Protein AF-A0A0D6LKH8-F1 (afdb_monomer_lite)

Foldseek 3Di:
DLVVVCVVVVHRPLVLFQAEEEFALQLLLRLLVLVVHDVVLSVVLVVVVCCQQPVDPDPQHDLVSLLVSLCVSRNFAFLLVRPDRKYWYWKWWDPDPPIDIAIQINDFAPDDPVVRVVVRNDDSRVHTSSLSNSLQNQAPRHHQHRVNTIHHRCVPPLDCPVVRVVVVVVRVVSVVCVCVPPDDDNLVVVCVVCVVVVHDDDDDDDPPDPPDDDDDDDDDPGHYDYRHDD

Organism: NCBI:txid53326

Sequence (230 aa):
MLMAIEEELNEPIYPYFDWVAGTSTGALIATALAQGKTLRECQHIYLRFKDLIFDGWTRPYNASVLEMFMKEAIGEKSLDDIKYPRLMISTVKADYFPVKLEFMRNYRLPLSDEENAELGFTDPAEVPTWKALRRTSAAPMFFSPVDDKYIDGGIIANNPTLDLLAEVQLYNGINTYLVTATEGAPVDRSRSWCNTIGVPFFRLSAPLHKVRLLLIEKHFSSCVLLIRWH

Structure (mmCIF, N/CA/C/O backbone):
data_AF-A0A0D6LKH8-F1
#
_entry.id   AF-A0A0D6LKH8-F1
#
loop_
_atom_site.group_PDB
_atom_site.id
_atom_site.type_symbol
_atom_site.label_atom_id
_atom_site.label_alt_id
_atom_site.label_comp_id
_atom_site.label_asym_id
_atom_site.label_entity_id
_atom_site.label_seq_id
_atom_site.pdbx_PDB_ins_code
_atom_site.Cartn_x
_atom_site.Cartn_y
_atom_site.Cartn_z
_atom_site.occupancy
_atom_site.B_iso_or_equiv
_atom_site.auth_seq_id
_atom_site.auth_comp_id
_atom_site.auth_asym_id
_atom_site.auth_atom_id
_atom_site.pdbx_PDB_model_num
ATOM 1 N N . MET A 1 1 ? 4.638 -20.435 -3.572 1.00 75.06 1 MET A N 1
ATOM 2 C CA . MET A 1 1 ? 4.469 -20.439 -2.103 1.00 75.06 1 MET A CA 1
ATOM 3 C C . MET A 1 1 ? 3.017 -20.199 -1.719 1.00 75.06 1 MET A C 1
ATOM 5 O O . MET A 1 1 ? 2.406 -21.159 -1.297 1.00 75.06 1 MET A O 1
ATOM 9 N N . LEU A 1 2 ? 2.439 -19.005 -1.934 1.00 77.06 2 LEU A N 1
ATOM 10 C CA . LEU A 1 2 ? 1.032 -18.728 -1.577 1.00 77.06 2 LEU A CA 1
ATOM 11 C C . LEU A 1 2 ? 0.042 -19.753 -2.158 1.00 77.06 2 LEU A C 1
ATOM 13 O O . LEU A 1 2 ? -0.792 -20.260 -1.427 1.00 77.06 2 LEU A O 1
ATOM 17 N N . MET A 1 3 ? 0.215 -20.141 -3.427 1.00 81.50 3 MET A N 1
ATOM 18 C CA . MET A 1 3 ? -0.626 -21.173 -4.058 1.00 81.50 3 MET A CA 1
ATOM 19 C C . MET A 1 3 ? -0.518 -22.539 -3.374 1.00 81.50 3 MET A C 1
ATOM 21 O O . MET A 1 3 ? -1.526 -23.196 -3.196 1.00 81.50 3 MET A O 1
ATOM 25 N N . ALA A 1 4 ? 0.677 -22.935 -2.930 1.00 82.44 4 ALA A N 1
ATOM 26 C CA . ALA A 1 4 ? 0.868 -24.214 -2.245 1.00 82.44 4 ALA A CA 1
ATOM 27 C C . ALA A 1 4 ? 0.215 -24.221 -0.851 1.00 82.44 4 ALA A C 1
ATOM 29 O O . ALA A 1 4 ? -0.253 -25.252 -0.394 1.00 82.44 4 ALA A O 1
ATOM 30 N N . ILE A 1 5 ? 0.169 -23.064 -0.179 1.00 81.56 5 ILE A N 1
ATOM 31 C CA . ILE A 1 5 ? -0.521 -22.919 1.109 1.00 81.56 5 ILE A CA 1
ATOM 32 C C . ILE A 1 5 ? -2.041 -22.966 0.900 1.00 81.56 5 ILE A C 1
ATOM 34 O O . ILE A 1 5 ? -2.736 -23.616 1.669 1.00 81.56 5 ILE A O 1
ATOM 38 N N . GLU A 1 6 ? -2.553 -22.313 -0.147 1.00 85.38 6 GLU A N 1
ATOM 39 C CA . GLU A 1 6 ? -3.976 -22.364 -0.516 1.00 85.38 6 GLU A CA 1
ATOM 40 C C . GLU A 1 6 ? -4.420 -23.778 -0.921 1.00 85.38 6 GLU A C 1
ATOM 42 O O . GLU A 1 6 ? -5.503 -24.210 -0.540 1.00 85.38 6 GLU A O 1
ATOM 47 N N . GLU A 1 7 ? -3.565 -24.522 -1.629 1.00 86.06 7 GLU A N 1
ATOM 48 C CA . GLU A 1 7 ? -3.793 -25.933 -1.970 1.00 86.06 7 GLU A CA 1
ATOM 49 C C . GLU A 1 7 ? -3.865 -26.827 -0.724 1.00 86.06 7 GLU A C 1
ATOM 51 O O . GLU A 1 7 ? -4.739 -27.685 -0.649 1.00 86.06 7 GLU A O 1
ATOM 56 N N . GLU A 1 8 ? -2.997 -26.605 0.267 1.00 87.38 8 GLU A N 1
ATOM 57 C CA . GLU A 1 8 ? -2.996 -27.384 1.514 1.00 87.38 8 GLU A CA 1
ATOM 58 C C . GLU A 1 8 ? -4.182 -27.031 2.429 1.00 87.38 8 GLU A C 1
ATOM 60 O O . GLU A 1 8 ? -4.759 -27.904 3.074 1.00 87.38 8 GLU A O 1
ATOM 65 N N . LEU A 1 9 ? -4.565 -25.751 2.488 1.00 82.88 9 LEU A N 1
ATOM 66 C CA . LEU A 1 9 ? -5.695 -25.282 3.299 1.00 82.88 9 LEU A CA 1
ATOM 67 C C . LEU A 1 9 ? -7.053 -25.525 2.630 1.00 82.88 9 LEU A C 1
ATOM 69 O O . LEU A 1 9 ? -8.078 -25.489 3.306 1.00 82.88 9 LEU A O 1
ATOM 73 N N . ASN A 1 10 ? -7.063 -25.765 1.315 1.00 83.06 10 ASN A N 1
ATOM 74 C CA . ASN A 1 10 ? -8.254 -25.943 0.485 1.00 83.06 10 ASN A CA 1
ATOM 75 C C . ASN A 1 10 ? -9.280 -24.790 0.623 1.00 83.06 10 ASN A C 1
ATOM 77 O O . ASN A 1 10 ? -10.477 -24.969 0.393 1.00 83.06 10 ASN A O 1
ATOM 81 N N . GLU A 1 11 ? -8.791 -23.603 0.989 1.00 83.62 11 GLU A N 1
ATOM 82 C CA . GLU A 1 11 ? -9.539 -22.366 1.210 1.00 83.62 11 GLU A CA 1
ATOM 83 C C . GLU A 1 11 ? -8.671 -21.154 0.848 1.00 83.62 11 GLU A C 1
ATOM 85 O O . GLU A 1 11 ? -7.453 -21.199 1.049 1.00 83.62 11 GLU A O 1
ATOM 90 N N . PRO A 1 12 ? -9.269 -20.048 0.361 1.00 79.25 12 PRO A N 1
ATOM 91 C CA . PRO A 1 12 ? -8.514 -18.859 -0.006 1.00 79.25 12 PRO A CA 1
ATOM 92 C C . PRO A 1 12 ? -7.777 -18.302 1.210 1.00 79.25 12 PRO A C 1
ATOM 94 O O . PRO A 1 12 ? -8.377 -18.027 2.247 1.00 79.25 12 PRO A O 1
ATOM 97 N N . ILE A 1 13 ? -6.470 -18.087 1.066 1.00 81.25 13 ILE A N 1
ATOM 98 C CA . ILE A 1 13 ? -5.633 -17.639 2.189 1.00 81.25 13 ILE A CA 1
ATOM 99 C C . ILE A 1 13 ? -5.778 -16.140 2.451 1.00 81.25 13 ILE A C 1
ATOM 101 O O . ILE A 1 13 ? -5.507 -15.657 3.542 1.00 81.25 13 ILE A O 1
ATOM 105 N N . TYR A 1 14 ? -6.171 -15.383 1.429 1.00 81.69 14 TYR A N 1
ATOM 106 C CA . TYR A 1 14 ? -6.145 -13.928 1.473 1.00 81.69 14 TYR A CA 1
ATOM 107 C C . TYR A 1 14 ? -7.115 -13.302 2.498 1.00 81.69 14 TYR A C 1
ATOM 109 O O . TYR A 1 14 ? -6.691 -12.392 3.208 1.00 81.69 14 TYR A O 1
ATOM 117 N N . PRO A 1 15 ? -8.361 -13.798 2.664 1.00 81.94 15 PRO A N 1
ATOM 118 C CA . PRO A 1 15 ? -9.287 -13.317 3.693 1.00 81.94 15 PRO A CA 1
ATOM 119 C C . PRO A 1 15 ? -8.765 -13.407 5.132 1.00 81.94 15 PRO A C 1
ATOM 121 O O . PRO A 1 15 ? -9.251 -12.677 5.992 1.00 81.94 15 PRO A O 1
ATOM 124 N N . TYR A 1 16 ? -7.776 -14.266 5.397 1.00 82.62 16 TYR A N 1
ATOM 125 C CA . TYR A 1 16 ? -7.184 -14.420 6.725 1.00 82.62 16 TYR A CA 1
ATOM 126 C C . TYR A 1 16 ? -6.277 -13.257 7.126 1.00 82.62 16 TYR A C 1
ATOM 128 O O . TYR A 1 16 ? -5.866 -13.202 8.278 1.00 82.62 16 TYR A O 1
ATOM 136 N N . PHE A 1 17 ? -5.931 -12.347 6.214 1.00 85.06 17 PHE A N 1
ATOM 137 C CA . PHE A 1 17 ? -4.982 -11.273 6.486 1.00 85.06 17 PHE A CA 1
ATOM 138 C C . PHE A 1 17 ? -5.671 -9.915 6.567 1.00 85.06 17 PHE A C 1
ATOM 140 O O . PHE A 1 17 ? -6.238 -9.444 5.587 1.00 85.06 17 PHE A O 1
ATOM 147 N N . ASP A 1 18 ? -5.558 -9.256 7.720 1.00 86.75 18 ASP A N 1
ATOM 148 C CA . ASP A 1 18 ? -6.098 -7.909 7.943 1.00 86.75 18 ASP A CA 1
ATOM 149 C C . ASP A 1 18 ? -5.183 -6.814 7.381 1.00 86.75 18 ASP A C 1
ATOM 151 O O . ASP A 1 18 ? -5.638 -5.719 7.036 1.00 86.75 18 ASP A O 1
ATOM 155 N N . TRP A 1 19 ? -3.880 -7.106 7.323 1.00 89.44 19 TRP A N 1
ATOM 156 C CA . TRP A 1 19 ? -2.828 -6.181 6.916 1.00 89.44 19 TRP A CA 1
ATOM 157 C C . TRP A 1 19 ? -1.937 -6.820 5.864 1.00 89.44 19 TRP A C 1
ATOM 159 O O . TRP A 1 19 ? -1.425 -7.928 6.042 1.00 89.44 19 TRP A O 1
ATOM 169 N N . VAL A 1 20 ? -1.710 -6.092 4.779 1.00 90.25 20 VAL A N 1
ATOM 170 C CA . VAL A 1 20 ? -0.909 -6.545 3.650 1.00 90.25 20 VAL A CA 1
ATOM 171 C C . VAL A 1 20 ? 0.073 -5.451 3.272 1.00 90.25 20 VAL A C 1
ATOM 173 O O . VAL A 1 20 ? -0.314 -4.302 3.066 1.00 90.25 20 VAL A O 1
ATOM 176 N N . ALA A 1 21 ? 1.347 -5.813 3.142 1.00 90.00 21 ALA A N 1
ATOM 177 C CA . ALA A 1 21 ? 2.356 -4.917 2.594 1.00 90.00 21 ALA A CA 1
ATOM 178 C C . ALA A 1 21 ? 3.059 -5.526 1.391 1.00 90.00 21 ALA A C 1
ATOM 180 O O . ALA A 1 21 ? 3.328 -6.732 1.332 1.00 90.00 21 ALA A O 1
ATOM 181 N N . GLY A 1 22 ? 3.403 -4.655 0.449 1.00 88.25 22 GLY A N 1
ATOM 182 C CA . GLY A 1 22 ? 4.171 -5.024 -0.723 1.00 88.25 22 GLY A CA 1
ATOM 183 C C . GLY A 1 22 ? 5.154 -3.936 -1.132 1.00 88.25 22 GLY A C 1
ATOM 184 O O . GLY A 1 22 ? 4.896 -2.741 -0.985 1.00 88.25 22 GLY A O 1
ATOM 185 N N . THR A 1 23 ? 6.278 -4.382 -1.684 1.00 87.25 23 THR A N 1
ATOM 186 C CA . THR A 1 23 ? 7.282 -3.533 -2.331 1.00 87.25 23 THR A CA 1
ATOM 187 C C . THR A 1 23 ? 7.376 -3.934 -3.797 1.00 87.25 23 THR A C 1
ATOM 189 O O . THR A 1 23 ? 7.449 -5.129 -4.100 1.00 87.25 23 THR A O 1
ATOM 192 N N . SER A 1 24 ? 7.393 -2.957 -4.706 1.00 84.94 24 SER A N 1
ATOM 193 C CA . SER A 1 24 ? 7.557 -3.164 -6.147 1.00 84.94 24 SER A CA 1
ATOM 194 C C . SER A 1 24 ? 6.539 -4.189 -6.681 1.00 84.94 24 SER A C 1
ATOM 196 O O . SER A 1 24 ? 5.334 -4.048 -6.456 1.00 84.94 24 SER A O 1
ATOM 198 N N . THR A 1 25 ? 6.978 -5.277 -7.316 1.00 86.31 25 THR A N 1
ATOM 199 C CA . THR A 1 25 ? 6.082 -6.343 -7.799 1.00 86.31 25 THR A CA 1
ATOM 200 C C . THR A 1 25 ? 5.242 -6.998 -6.693 1.00 86.31 25 THR A C 1
ATOM 202 O O . THR A 1 25 ? 4.114 -7.423 -6.943 1.00 86.31 25 THR A O 1
ATOM 205 N N . GLY A 1 26 ? 5.741 -7.036 -5.453 1.00 87.00 26 GLY A N 1
ATOM 206 C CA . GLY A 1 26 ? 4.969 -7.515 -4.306 1.00 87.00 26 GLY A CA 1
ATOM 207 C C . GLY A 1 26 ? 3.746 -6.645 -4.018 1.00 87.00 26 GLY A C 1
ATOM 208 O O . GLY A 1 26 ? 2.691 -7.173 -3.680 1.00 87.00 26 GLY A O 1
ATOM 209 N N . ALA A 1 27 ? 3.851 -5.329 -4.236 1.00 90.31 27 ALA A N 1
ATOM 210 C CA . ALA A 1 27 ? 2.721 -4.410 -4.122 1.00 90.31 27 ALA A CA 1
ATOM 211 C C . ALA A 1 27 ? 1.678 -4.660 -5.214 1.00 90.31 27 ALA A C 1
ATOM 213 O O . ALA A 1 27 ? 0.488 -4.649 -4.929 1.00 90.31 27 ALA A O 1
ATOM 214 N N . LEU A 1 28 ? 2.106 -4.946 -6.449 1.00 90.62 28 LEU A N 1
ATOM 215 C CA . LEU A 1 28 ? 1.191 -5.272 -7.549 1.00 90.62 28 LEU A CA 1
ATOM 216 C C . LEU A 1 28 ? 0.326 -6.494 -7.215 1.00 90.62 28 LEU A C 1
ATOM 218 O O . LEU A 1 28 ? -0.893 -6.453 -7.374 1.00 90.62 28 LEU A O 1
ATOM 222 N N . ILE A 1 29 ? 0.952 -7.560 -6.712 1.00 90.50 29 ILE A N 1
ATOM 223 C CA . ILE A 1 29 ? 0.249 -8.782 -6.308 1.00 90.50 29 ILE A CA 1
ATOM 224 C C . ILE A 1 29 ? -0.625 -8.518 -5.073 1.00 90.50 29 ILE A C 1
ATOM 226 O O . ILE A 1 29 ? -1.775 -8.947 -5.043 1.00 90.50 29 ILE A O 1
ATOM 230 N N . ALA A 1 30 ? -0.117 -7.785 -4.078 1.00 90.50 30 ALA A N 1
ATOM 231 C CA . ALA A 1 30 ? -0.865 -7.451 -2.866 1.00 90.50 30 ALA A CA 1
ATOM 232 C C . ALA A 1 30 ? -2.147 -6.673 -3.184 1.00 90.50 30 ALA A C 1
ATOM 234 O O . ALA A 1 30 ? -3.210 -7.008 -2.667 1.00 90.50 30 ALA A O 1
ATOM 235 N N . THR A 1 31 ? -2.057 -5.687 -4.078 1.00 92.06 31 THR A N 1
ATOM 236 C CA . THR A 1 31 ? -3.198 -4.905 -4.560 1.00 92.06 31 THR A CA 1
ATOM 237 C C . THR A 1 31 ? -4.168 -5.750 -5.381 1.00 92.06 31 THR A C 1
ATOM 239 O O . THR A 1 31 ? -5.377 -5.624 -5.214 1.00 92.06 31 THR A O 1
ATOM 242 N N . ALA A 1 32 ? -3.665 -6.619 -6.264 1.00 91.88 32 ALA A N 1
ATOM 243 C CA . ALA A 1 32 ? -4.507 -7.519 -7.050 1.00 91.88 32 ALA A CA 1
ATOM 244 C C . ALA A 1 32 ? -5.356 -8.422 -6.143 1.00 91.88 32 ALA A C 1
ATOM 246 O O . ALA A 1 32 ? -6.567 -8.525 -6.341 1.00 91.88 32 ALA A O 1
ATOM 247 N N . LEU A 1 33 ? -4.737 -9.005 -5.116 1.00 90.06 33 LEU A N 1
ATOM 248 C CA . LEU A 1 33 ? -5.438 -9.804 -4.117 1.00 90.06 33 LEU A CA 1
ATOM 249 C C . LEU A 1 33 ? -6.417 -8.956 -3.291 1.00 90.06 33 LEU A C 1
ATOM 251 O O . LEU A 1 33 ? -7.532 -9.402 -3.038 1.00 90.06 33 LEU A O 1
ATOM 255 N N . ALA A 1 34 ? -6.054 -7.712 -2.952 1.00 89.88 34 ALA A N 1
ATOM 256 C CA . ALA A 1 34 ? -6.920 -6.784 -2.211 1.00 89.88 34 ALA A CA 1
ATOM 257 C C . ALA A 1 34 ? -8.213 -6.446 -2.957 1.00 89.88 34 ALA A C 1
ATOM 259 O O . ALA A 1 34 ? -9.247 -6.197 -2.347 1.00 89.88 34 ALA A O 1
ATOM 260 N N . GLN A 1 35 ? -8.168 -6.480 -4.288 1.00 90.12 35 GLN A N 1
ATOM 261 C CA . GLN A 1 35 ? -9.333 -6.311 -5.155 1.00 90.12 35 GLN A CA 1
ATOM 262 C C . GLN A 1 35 ? -10.148 -7.602 -5.351 1.00 90.12 35 GLN A C 1
ATOM 264 O O . GLN A 1 35 ? -11.099 -7.605 -6.130 1.00 90.12 35 GLN A O 1
ATOM 269 N N . GLY A 1 36 ? -9.778 -8.701 -4.686 1.00 88.00 36 GLY A N 1
ATOM 270 C CA . GLY A 1 36 ? -10.467 -9.988 -4.777 1.00 88.00 36 GLY A CA 1
ATOM 271 C C . GLY A 1 36 ? -10.048 -10.860 -5.962 1.00 88.00 36 GLY A C 1
ATOM 272 O O . GLY A 1 36 ? -10.752 -11.821 -6.269 1.00 88.00 36 GLY A O 1
ATOM 273 N N . LYS A 1 37 ? -8.927 -10.561 -6.638 1.00 90.00 37 LYS A N 1
ATOM 274 C CA . LYS A 1 37 ? -8.392 -11.460 -7.674 1.00 90.00 37 LYS A CA 1
ATOM 275 C C . LYS A 1 37 ? -7.869 -12.750 -7.043 1.00 90.00 37 LYS A C 1
ATOM 277 O O . LYS A 1 37 ? -7.319 -12.745 -5.945 1.00 90.00 37 LYS A O 1
ATOM 282 N N . THR A 1 38 ? -7.986 -13.854 -7.764 1.00 90.12 38 THR A N 1
ATOM 283 C CA . THR A 1 38 ? -7.456 -15.161 -7.357 1.00 90.12 38 THR A CA 1
ATOM 284 C C . THR A 1 38 ? -5.928 -15.205 -7.453 1.00 90.12 38 THR A C 1
ATOM 286 O O . THR A 1 38 ? -5.308 -14.457 -8.219 1.00 90.12 38 THR A O 1
ATOM 289 N N . LEU A 1 39 ? -5.286 -16.138 -6.740 1.00 89.06 39 LEU A N 1
ATOM 290 C CA . LEU A 1 39 ? -3.836 -16.341 -6.859 1.00 89.06 39 LEU A CA 1
ATOM 291 C C . LEU A 1 39 ? -3.402 -16.703 -8.287 1.00 89.06 39 LEU A C 1
ATOM 293 O O . LEU A 1 39 ? -2.320 -16.299 -8.715 1.00 89.06 39 LEU A O 1
ATOM 297 N N . ARG A 1 40 ? -4.245 -17.415 -9.046 1.00 88.44 40 ARG A N 1
ATOM 298 C CA . ARG A 1 40 ? -3.969 -17.762 -10.448 1.00 88.44 40 ARG A CA 1
ATOM 299 C C . ARG A 1 40 ? -3.994 -16.529 -11.353 1.00 88.44 40 ARG A C 1
ATOM 301 O O . ARG A 1 40 ? -3.110 -16.366 -12.189 1.00 88.44 40 ARG A O 1
ATOM 308 N N . GLU A 1 41 ? -4.950 -15.625 -11.157 1.00 90.62 41 GLU A N 1
ATOM 309 C CA . GLU A 1 41 ? -4.963 -14.339 -11.865 1.00 90.62 41 GLU A CA 1
ATOM 310 C C . GLU A 1 41 ? -3.751 -13.486 -11.493 1.00 90.62 41 GLU A C 1
ATOM 312 O O . GLU A 1 41 ? -3.112 -12.904 -12.369 1.00 90.62 41 GLU A O 1
ATOM 317 N N . CYS A 1 42 ? -3.370 -13.468 -10.215 1.00 90.62 42 CYS A N 1
ATOM 318 C CA . CYS A 1 42 ? -2.162 -12.783 -9.764 1.00 90.62 42 CYS A CA 1
ATOM 319 C C . CYS A 1 42 ? -0.894 -13.364 -10.407 1.00 90.62 42 CYS A C 1
ATOM 321 O O . CYS A 1 42 ? 0.002 -12.612 -10.794 1.00 90.62 42 CYS A O 1
ATOM 323 N N . GLN A 1 43 ? -0.826 -14.688 -10.576 1.00 89.69 43 GLN A N 1
ATOM 324 C CA . GLN A 1 43 ? 0.259 -15.347 -11.301 1.00 89.69 43 GLN A CA 1
ATOM 325 C C . GLN A 1 43 ? 0.293 -14.912 -12.772 1.00 89.69 43 GLN A C 1
ATOM 327 O O . GLN A 1 43 ? 1.364 -14.589 -13.280 1.00 89.69 43 GLN A O 1
ATOM 332 N N . HIS A 1 44 ? -0.855 -14.855 -13.452 1.00 90.75 44 HIS A N 1
ATOM 333 C CA . HIS A 1 44 ? -0.924 -14.372 -14.834 1.00 90.75 44 HIS A CA 1
ATOM 334 C C . HIS A 1 44 ? -0.485 -12.908 -14.958 1.00 90.75 44 HIS A C 1
ATOM 336 O O . HIS A 1 44 ? 0.276 -12.577 -15.867 1.00 90.75 44 HIS A O 1
ATOM 342 N N . ILE A 1 45 ? -0.911 -12.043 -14.033 1.00 90.00 45 ILE A N 1
ATOM 343 C CA . ILE A 1 45 ? -0.466 -10.643 -13.968 1.00 90.00 45 ILE A CA 1
ATOM 344 C C . ILE A 1 45 ? 1.057 -10.588 -13.817 1.00 90.00 45 ILE A C 1
ATOM 346 O O . ILE A 1 45 ? 1.717 -9.860 -14.554 1.00 90.00 45 ILE A O 1
ATOM 350 N N . TYR A 1 46 ? 1.630 -11.389 -12.918 1.00 87.62 46 TYR A N 1
ATOM 351 C CA . TYR A 1 46 ? 3.076 -11.440 -12.714 1.00 87.62 46 TYR A CA 1
ATOM 352 C C . TYR A 1 46 ? 3.840 -11.906 -13.960 1.00 87.62 46 TYR A C 1
ATOM 354 O O . TYR A 1 46 ? 4.846 -11.298 -14.317 1.00 87.62 46 TYR A O 1
ATOM 362 N N . LEU A 1 47 ? 3.376 -12.963 -14.632 1.00 88.38 47 LEU A N 1
ATOM 363 C CA . LEU A 1 47 ? 4.029 -13.478 -15.839 1.00 88.38 47 LEU A CA 1
ATOM 364 C C . LEU A 1 47 ? 4.002 -12.440 -16.967 1.00 88.38 47 LEU A C 1
ATOM 366 O O . LEU A 1 47 ? 5.051 -12.119 -17.514 1.00 88.38 47 LEU A O 1
ATOM 370 N N . ARG A 1 48 ? 2.844 -11.815 -17.219 1.00 87.69 48 ARG A N 1
ATOM 371 C CA . ARG A 1 48 ? 2.731 -10.724 -18.203 1.00 87.69 48 ARG A CA 1
ATOM 372 C C . ARG A 1 48 ? 3.621 -9.532 -17.850 1.00 87.69 48 ARG A C 1
ATOM 374 O O . ARG A 1 48 ? 4.233 -8.944 -18.735 1.00 87.69 48 ARG A O 1
ATOM 381 N N . PHE A 1 49 ? 3.692 -9.174 -16.566 1.00 84.69 49 PHE A N 1
ATOM 382 C CA . PHE A 1 49 ? 4.584 -8.122 -16.084 1.00 84.69 49 PHE A CA 1
ATOM 383 C C . PHE A 1 49 ? 6.046 -8.484 -16.349 1.00 84.69 49 PHE A C 1
ATOM 385 O O . PHE A 1 49 ? 6.796 -7.662 -16.858 1.00 84.69 49 PHE A O 1
ATOM 392 N N . LYS A 1 50 ? 6.456 -9.717 -16.042 1.00 82.50 50 LYS A N 1
ATOM 393 C CA . LYS A 1 50 ? 7.818 -10.193 -16.286 1.00 82.50 50 LYS A CA 1
ATOM 394 C C . LYS A 1 50 ? 8.181 -10.080 -17.767 1.00 82.50 50 LYS A C 1
ATOM 396 O O . LYS A 1 50 ? 9.216 -9.496 -18.067 1.00 82.50 50 LYS A O 1
ATOM 401 N N . ASP A 1 51 ? 7.344 -10.579 -18.667 1.00 82.50 51 ASP A N 1
ATOM 402 C CA . ASP A 1 51 ? 7.626 -10.545 -20.108 1.00 82.50 51 ASP A CA 1
ATOM 403 C C . ASP A 1 51 ? 7.777 -9.091 -20.595 1.00 82.50 51 ASP A C 1
ATOM 405 O O . ASP A 1 51 ? 8.758 -8.730 -21.242 1.00 82.50 51 ASP A O 1
ATOM 409 N N . LEU A 1 52 ? 6.890 -8.200 -20.141 1.00 78.12 52 LEU A N 1
ATOM 410 C CA . LEU A 1 52 ? 6.924 -6.768 -20.453 1.00 78.12 52 LEU A CA 1
ATOM 411 C C . LEU A 1 52 ? 8.209 -6.061 -19.981 1.00 78.12 52 LEU A C 1
ATOM 413 O O . LEU A 1 52 ? 8.696 -5.148 -20.648 1.00 78.12 52 LEU A O 1
ATOM 417 N N . ILE A 1 53 ? 8.745 -6.459 -18.826 1.00 72.19 53 ILE A N 1
ATOM 418 C CA . ILE A 1 53 ? 9.946 -5.858 -18.232 1.00 72.19 53 ILE A CA 1
ATOM 419 C C . ILE A 1 53 ? 11.219 -6.486 -18.811 1.00 72.19 53 ILE A C 1
ATOM 421 O O . ILE A 1 53 ? 12.188 -5.777 -19.051 1.00 72.19 53 ILE A O 1
ATOM 425 N N . PHE A 1 54 ? 11.258 -7.800 -19.033 1.00 69.62 54 PHE A N 1
ATOM 426 C CA . PHE A 1 54 ? 12.497 -8.512 -19.363 1.00 69.62 54 PHE A CA 1
ATOM 427 C C . PHE A 1 54 ? 12.716 -8.757 -20.864 1.00 69.62 54 PHE A C 1
ATOM 429 O O . PHE A 1 54 ? 13.860 -9.007 -21.243 1.00 69.62 54 PHE A O 1
ATOM 436 N N . ASP A 1 55 ? 11.703 -8.584 -21.721 1.00 64.44 55 ASP A N 1
ATOM 437 C CA . ASP A 1 55 ? 11.872 -8.696 -23.181 1.00 64.44 55 ASP A CA 1
ATOM 438 C C . ASP A 1 55 ? 12.398 -7.402 -23.839 1.00 64.44 55 ASP A C 1
ATOM 440 O O . ASP A 1 55 ? 12.809 -7.397 -25.002 1.00 64.44 55 ASP A O 1
ATOM 444 N N . GLY A 1 56 ? 12.446 -6.284 -23.104 1.00 57.94 56 GLY A N 1
ATOM 445 C CA . GLY A 1 56 ? 13.010 -5.023 -23.588 1.00 57.94 56 GLY A CA 1
ATOM 446 C C . GLY A 1 56 ? 14.544 -5.018 -23.563 1.00 57.94 56 GLY A C 1
ATOM 447 O O . GLY A 1 56 ? 15.165 -4.835 -22.519 1.00 57.94 56 GLY A O 1
ATOM 448 N N . TRP A 1 57 ? 15.189 -5.147 -24.723 1.00 53.03 57 TRP A N 1
ATOM 449 C CA . TRP A 1 57 ? 16.657 -5.087 -24.843 1.00 53.03 57 TRP A CA 1
ATOM 450 C C . TRP A 1 57 ? 17.255 -3.685 -24.601 1.00 53.03 57 TRP A C 1
ATOM 452 O O . TRP A 1 57 ? 18.472 -3.539 -24.504 1.00 53.03 57 TRP A O 1
ATOM 462 N N . THR A 1 58 ? 16.425 -2.643 -24.489 1.00 54.91 58 THR A N 1
ATOM 463 C CA . THR A 1 58 ? 16.856 -1.249 -24.307 1.00 54.91 58 THR A CA 1
ATOM 464 C C . THR A 1 58 ? 16.371 -0.687 -22.974 1.00 54.91 58 THR A C 1
ATOM 466 O O . THR A 1 58 ? 15.176 -0.551 -22.725 1.00 54.91 58 THR A O 1
ATOM 469 N N . ARG A 1 59 ? 17.332 -0.351 -22.108 1.00 60.78 59 ARG A N 1
ATOM 470 C CA . ARG A 1 59 ? 17.111 0.418 -20.879 1.00 60.78 59 ARG A CA 1
ATOM 471 C C . ARG A 1 59 ? 17.404 1.897 -21.160 1.00 60.78 59 ARG A C 1
ATOM 473 O O . ARG A 1 59 ? 18.365 2.168 -21.882 1.00 60.78 59 ARG A O 1
ATOM 480 N N . PRO A 1 60 ? 16.661 2.847 -20.571 1.00 60.91 60 PRO A N 1
ATOM 481 C CA . PRO A 1 60 ? 15.538 2.657 -19.649 1.00 60.91 60 PRO A CA 1
ATOM 482 C C . PRO A 1 60 ? 14.266 2.160 -20.356 1.00 60.91 60 PRO A C 1
ATOM 484 O O . PRO A 1 60 ? 14.009 2.492 -21.511 1.00 60.91 60 PRO A O 1
ATOM 487 N N . TYR A 1 61 ? 13.470 1.364 -19.645 1.00 68.62 61 TYR A N 1
ATOM 488 C CA . TYR A 1 61 ? 12.213 0.818 -20.149 1.00 68.62 61 TYR A CA 1
ATOM 489 C C . TYR A 1 61 ? 11.151 1.910 -20.312 1.00 68.62 61 TYR A C 1
ATOM 491 O O . TYR A 1 61 ? 11.124 2.904 -19.579 1.00 68.62 61 TYR A O 1
ATOM 499 N N . ASN A 1 62 ? 10.229 1.710 -21.256 1.00 72.81 62 ASN A N 1
ATOM 500 C CA . ASN A 1 62 ? 9.183 2.683 -21.551 1.00 72.81 62 ASN A CA 1
ATOM 501 C C . ASN A 1 62 ? 8.196 2.815 -20.373 1.00 72.81 62 ASN A C 1
ATOM 503 O O . ASN A 1 62 ? 7.400 1.918 -20.088 1.00 72.81 62 ASN A O 1
ATOM 507 N N . ALA A 1 63 ? 8.234 3.971 -19.706 1.00 76.44 63 ALA A N 1
ATOM 508 C CA . ALA A 1 63 ? 7.386 4.278 -18.559 1.00 76.44 63 ALA A CA 1
ATOM 509 C C . ALA A 1 63 ? 5.883 4.231 -18.878 1.00 76.44 63 ALA A C 1
ATOM 511 O O . ALA A 1 63 ? 5.105 3.835 -18.008 1.00 76.44 63 ALA A O 1
ATOM 512 N N . SER A 1 64 ? 5.492 4.604 -20.099 1.00 81.25 64 SER A N 1
ATOM 513 C CA . SER A 1 64 ? 4.101 4.615 -20.557 1.00 81.25 64 SER A CA 1
ATOM 514 C C . SER A 1 64 ? 3.553 3.203 -20.739 1.00 81.25 64 SER A C 1
ATOM 516 O O . SER A 1 64 ? 2.401 2.949 -20.406 1.00 81.25 64 SER A O 1
ATOM 518 N N . VAL A 1 65 ? 4.384 2.263 -21.199 1.00 84.12 65 VAL A N 1
ATOM 519 C CA . VAL A 1 65 ? 4.000 0.848 -21.341 1.00 84.12 65 VAL A CA 1
ATOM 520 C C . VAL A 1 65 ? 3.705 0.235 -19.971 1.00 84.12 65 VAL A C 1
ATOM 522 O O . VAL A 1 65 ? 2.693 -0.440 -19.795 1.00 84.12 65 VAL A O 1
ATOM 525 N N . LEU A 1 66 ? 4.541 0.541 -18.976 1.00 82.69 66 LEU A N 1
ATOM 526 C CA . LEU A 1 66 ? 4.316 0.100 -17.602 1.00 82.69 66 LEU A CA 1
ATOM 527 C C . LEU A 1 66 ? 3.059 0.734 -16.991 1.00 82.69 66 LEU A C 1
ATOM 529 O O . LEU A 1 66 ? 2.297 0.057 -16.309 1.00 82.69 66 LEU A O 1
ATOM 533 N N . GLU A 1 67 ? 2.819 2.020 -17.242 1.00 87.56 67 GLU A N 1
ATOM 534 C CA . GLU A 1 67 ? 1.597 2.698 -16.805 1.00 87.56 67 GLU A CA 1
ATOM 535 C C . GLU A 1 67 ? 0.338 2.061 -17.408 1.00 87.56 67 GLU A C 1
ATOM 537 O O . GLU A 1 67 ? -0.598 1.753 -16.669 1.00 87.56 67 GLU A O 1
ATOM 542 N N . MET A 1 68 ? 0.329 1.818 -18.722 1.00 88.56 68 MET A N 1
ATOM 543 C CA . MET A 1 68 ? -0.781 1.144 -19.401 1.00 88.56 68 MET A CA 1
ATOM 544 C C . MET A 1 68 ? -1.027 -0.247 -18.818 1.00 88.56 68 MET A C 1
ATOM 546 O O . MET A 1 68 ? -2.171 -0.588 -18.531 1.00 88.56 68 MET A O 1
ATOM 550 N N . PHE A 1 69 ? 0.038 -1.012 -18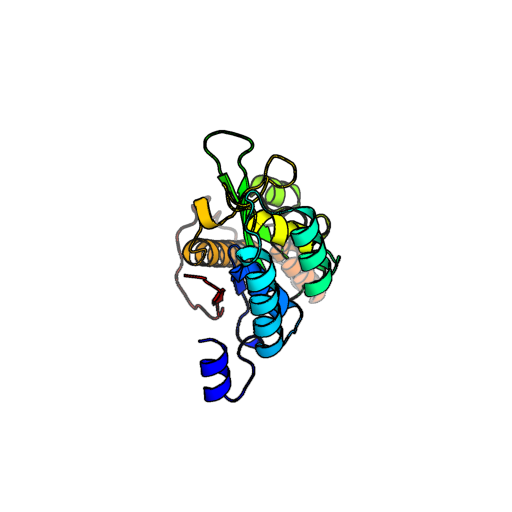.566 1.00 89.50 69 PHE A N 1
ATOM 551 C CA . PHE A 1 69 ? -0.065 -2.321 -17.930 1.00 89.50 69 PHE A CA 1
ATOM 552 C C . PHE A 1 69 ? -0.698 -2.238 -16.531 1.00 89.50 69 PHE A C 1
ATOM 554 O O . PHE A 1 69 ? -1.595 -3.017 -16.217 1.00 89.50 69 PHE A O 1
ATOM 561 N N . MET A 1 70 ? -0.275 -1.284 -15.693 1.00 90.25 70 MET A N 1
ATOM 562 C CA . MET A 1 70 ? -0.845 -1.115 -14.348 1.00 90.25 70 MET A CA 1
ATOM 563 C C . MET A 1 70 ? -2.330 -0.741 -14.406 1.00 90.25 70 MET A C 1
ATOM 565 O O . MET A 1 70 ? -3.130 -1.284 -13.641 1.00 90.25 70 MET A O 1
ATOM 569 N N . LYS A 1 71 ? -2.709 0.153 -15.327 1.00 91.06 71 LYS A N 1
ATOM 570 C CA . LYS A 1 71 ? -4.111 0.536 -15.548 1.00 91.06 71 LYS A CA 1
ATOM 571 C C . LYS A 1 71 ? -4.951 -0.641 -16.041 1.00 91.06 71 LYS A C 1
ATOM 573 O O . LYS A 1 71 ? -6.062 -0.816 -15.559 1.00 91.06 71 LYS A O 1
ATOM 578 N N . GLU A 1 72 ? -4.419 -1.477 -16.930 1.00 90.81 72 GLU A N 1
ATOM 579 C CA . GLU A 1 72 ? -5.109 -2.676 -17.420 1.00 90.81 72 GLU A CA 1
ATOM 580 C C . GLU A 1 72 ? -5.261 -3.742 -16.320 1.00 90.81 72 GLU A C 1
ATOM 582 O O . GLU A 1 72 ? -6.339 -4.301 -16.136 1.00 90.81 72 GLU A O 1
ATOM 587 N N . ALA A 1 73 ? -4.193 -4.021 -15.567 1.00 88.19 73 ALA A N 1
ATOM 588 C CA . ALA A 1 73 ? -4.177 -5.100 -14.582 1.00 88.19 73 ALA A CA 1
ATOM 589 C C . ALA A 1 73 ? -4.997 -4.783 -13.319 1.00 88.19 73 ALA A C 1
ATOM 591 O O . ALA A 1 73 ? -5.588 -5.684 -12.716 1.00 88.19 73 ALA A O 1
ATOM 592 N N . ILE A 1 74 ? -5.006 -3.521 -12.883 1.00 88.69 74 ILE A N 1
ATOM 593 C CA . ILE A 1 74 ? -5.546 -3.105 -11.577 1.00 88.69 74 ILE A CA 1
ATOM 594 C C . ILE A 1 74 ? -6.699 -2.105 -11.706 1.00 88.69 74 ILE A C 1
ATOM 596 O O . ILE A 1 74 ? -7.586 -2.086 -10.852 1.00 88.69 74 ILE A O 1
ATOM 600 N N . GLY A 1 75 ? -6.724 -1.307 -12.770 1.00 89.62 75 GLY A N 1
ATOM 601 C CA . GLY A 1 75 ? -7.717 -0.259 -12.984 1.00 89.62 75 GLY A CA 1
ATOM 602 C C . GLY A 1 75 ? -7.259 1.129 -12.534 1.00 89.62 75 GLY A C 1
ATOM 603 O O . GLY A 1 75 ? -6.175 1.329 -11.982 1.00 89.62 75 GLY A O 1
ATOM 604 N N . GLU A 1 76 ? -8.122 2.114 -12.780 1.00 90.31 76 GLU A N 1
ATOM 605 C CA . GLU A 1 76 ? -7.823 3.537 -12.560 1.00 90.31 76 GLU A CA 1
ATOM 606 C C . GLU A 1 76 ? -8.334 4.098 -11.229 1.00 90.31 76 GLU A C 1
ATOM 608 O O . GLU A 1 76 ? -8.146 5.275 -10.930 1.00 90.31 76 GLU A O 1
ATOM 613 N N . LYS A 1 77 ? -8.964 3.255 -10.412 1.00 91.50 77 LYS A N 1
ATOM 614 C CA . LYS A 1 77 ? -9.549 3.666 -9.139 1.00 91.50 77 LYS A CA 1
ATOM 615 C C . LYS A 1 77 ? -8.491 4.095 -8.114 1.00 91.50 77 LYS A C 1
ATOM 617 O O . LYS A 1 77 ? -7.332 3.666 -8.168 1.00 91.50 77 LYS A O 1
ATOM 622 N N . SER A 1 78 ? -8.900 4.931 -7.165 1.00 92.00 78 SER A N 1
ATOM 623 C CA . SER A 1 78 ? -8.074 5.369 -6.036 1.00 92.00 78 SER A CA 1
ATOM 624 C C . SER A 1 78 ? -7.815 4.241 -5.038 1.00 92.00 78 SER A C 1
ATOM 626 O O . SER A 1 78 ? -8.525 3.233 -5.029 1.00 92.00 78 SER A O 1
ATOM 628 N N . LEU A 1 79 ? -6.792 4.414 -4.196 1.00 89.06 79 LEU A N 1
ATOM 629 C CA . LEU A 1 79 ? -6.495 3.470 -3.115 1.00 89.06 79 LEU A CA 1
ATOM 630 C C . LEU A 1 79 ? -7.661 3.354 -2.126 1.00 89.06 79 LEU A C 1
ATOM 632 O O . LEU A 1 79 ? -7.865 2.282 -1.564 1.00 89.06 79 LEU A O 1
ATOM 636 N N . ASP A 1 80 ? -8.453 4.418 -1.964 1.00 91.12 80 ASP A N 1
ATOM 637 C CA . ASP A 1 80 ? -9.639 4.425 -1.099 1.00 91.12 80 ASP A CA 1
ATOM 638 C C . ASP A 1 80 ? -10.738 3.427 -1.523 1.00 91.12 80 ASP A C 1
ATOM 640 O O . ASP A 1 80 ? -11.543 3.014 -0.689 1.00 91.12 80 ASP A O 1
ATOM 644 N N . ASP A 1 81 ? -10.785 2.999 -2.792 1.00 91.00 81 ASP A N 1
ATOM 645 C CA . ASP A 1 81 ? -11.763 1.992 -3.248 1.00 91.00 81 ASP A CA 1
ATOM 646 C C . ASP A 1 81 ? -11.517 0.621 -2.592 1.00 91.00 81 ASP A C 1
ATOM 648 O O . ASP A 1 81 ? -12.446 -0.164 -2.400 1.00 91.00 81 ASP A O 1
ATOM 652 N N . ILE A 1 82 ? -10.275 0.346 -2.183 1.00 88.69 82 ILE A N 1
ATOM 653 C CA . ILE A 1 82 ? -9.904 -0.876 -1.473 1.00 88.69 82 ILE A CA 1
ATOM 654 C C . ILE A 1 82 ? -10.172 -0.650 0.016 1.00 88.69 82 ILE A C 1
ATOM 656 O O . ILE A 1 82 ? -9.351 -0.066 0.716 1.00 88.69 82 ILE A O 1
ATOM 660 N N . LYS A 1 83 ? -11.316 -1.119 0.525 1.00 85.81 83 LYS A N 1
ATOM 661 C CA . LYS A 1 83 ? -11.685 -0.940 1.945 1.00 85.81 83 LYS A CA 1
ATOM 662 C C . LYS A 1 83 ? -11.069 -1.978 2.884 1.00 85.81 83 LYS A C 1
ATOM 664 O O . LYS A 1 83 ? -10.836 -1.683 4.053 1.00 85.81 83 LYS A O 1
ATOM 669 N N . TYR A 1 84 ? -10.818 -3.183 2.385 1.00 85.31 84 TYR A N 1
ATOM 670 C CA . TYR A 1 84 ? -10.221 -4.274 3.147 1.00 85.31 84 TYR A CA 1
ATOM 671 C C . TYR A 1 84 ? -9.490 -5.232 2.194 1.00 85.31 84 TYR A C 1
ATOM 673 O O . TYR A 1 84 ? -10.018 -5.488 1.110 1.00 85.31 84 TYR A O 1
ATOM 681 N N . PRO A 1 85 ? -8.326 -5.785 2.578 1.00 88.88 85 PRO A N 1
ATOM 682 C CA . PRO A 1 85 ? -7.578 -5.530 3.812 1.00 88.88 85 PRO A CA 1
ATOM 683 C C . PRO A 1 85 ? -6.805 -4.206 3.774 1.00 88.88 85 PRO A C 1
ATOM 685 O O . PRO A 1 85 ? -6.808 -3.481 2.776 1.00 88.88 85 PRO A O 1
ATOM 688 N N . ARG A 1 86 ? -6.155 -3.857 4.886 1.00 91.56 86 ARG A N 1
ATOM 689 C CA . ARG A 1 86 ? -5.310 -2.660 4.975 1.00 91.56 86 ARG A CA 1
ATOM 690 C C . ARG A 1 86 ? -4.034 -2.887 4.188 1.00 91.56 86 ARG A C 1
ATOM 692 O O . ARG A 1 86 ? -3.232 -3.752 4.527 1.00 91.56 86 ARG A O 1
ATOM 699 N N . LEU A 1 87 ? -3.861 -2.104 3.139 1.00 92.00 87 LEU A N 1
ATOM 700 C CA . LEU A 1 87 ? -2.780 -2.203 2.183 1.00 92.00 87 LEU A CA 1
ATOM 701 C C . LEU A 1 87 ? -1.753 -1.097 2.433 1.00 92.00 87 LEU A C 1
ATOM 703 O O . LEU A 1 87 ? -2.101 0.083 2.499 1.00 92.00 87 LEU A O 1
ATOM 707 N N . MET A 1 88 ? -0.484 -1.490 2.508 1.00 92.25 88 MET A N 1
ATOM 708 C CA . MET A 1 88 ? 0.661 -0.592 2.605 1.00 92.25 88 MET A CA 1
ATOM 709 C C . MET A 1 88 ? 1.644 -0.854 1.457 1.00 92.25 88 MET A C 1
ATOM 711 O O . MET A 1 88 ? 2.138 -1.968 1.274 1.00 92.25 88 MET A O 1
ATOM 715 N N . ILE A 1 89 ? 1.953 0.184 0.686 1.00 91.94 89 ILE A N 1
ATOM 716 C CA . ILE A 1 89 ? 2.865 0.131 -0.460 1.00 91.94 89 ILE A CA 1
ATOM 717 C C . ILE A 1 89 ? 4.072 1.019 -0.166 1.00 91.94 89 ILE A C 1
ATOM 719 O O . ILE A 1 89 ? 3.917 2.214 0.077 1.00 91.94 89 ILE A O 1
ATOM 723 N N . SER A 1 90 ? 5.279 0.460 -0.215 1.00 90.19 90 SER A N 1
ATOM 724 C CA . SER A 1 90 ? 6.517 1.210 0.032 1.00 90.19 90 SER A CA 1
ATOM 725 C C . SER A 1 90 ? 6.987 1.971 -1.216 1.00 90.19 90 SER A C 1
ATOM 727 O O . SER A 1 90 ? 6.960 1.453 -2.331 1.00 90.19 90 SER A O 1
ATOM 729 N N . THR A 1 91 ? 7.453 3.206 -1.059 1.00 89.06 91 THR A N 1
ATOM 730 C CA . THR A 1 91 ? 8.078 3.997 -2.131 1.00 89.06 91 THR A CA 1
ATOM 731 C C . THR A 1 91 ? 9.155 4.896 -1.539 1.00 89.06 91 THR A C 1
ATOM 733 O O . THR A 1 91 ? 9.088 5.259 -0.371 1.00 89.06 91 THR A O 1
ATOM 736 N N . VAL A 1 92 ? 10.162 5.279 -2.317 1.00 86.94 92 VAL A N 1
ATOM 737 C CA . VAL A 1 92 ? 11.178 6.228 -1.847 1.00 86.94 92 VAL A CA 1
ATOM 738 C C . VAL A 1 92 ? 10.959 7.579 -2.508 1.00 86.94 92 VAL A C 1
ATOM 740 O O . VAL A 1 92 ? 10.838 7.668 -3.731 1.00 86.94 92 VAL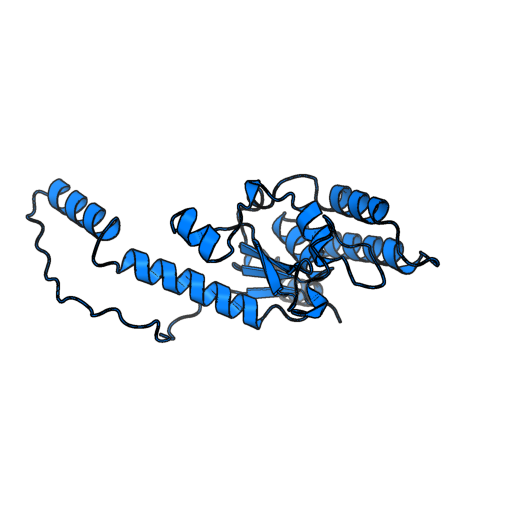 A O 1
ATOM 743 N N . LYS A 1 93 ? 10.933 8.633 -1.696 1.00 86.06 93 LYS A N 1
ATOM 744 C CA . LYS A 1 93 ? 10.943 10.018 -2.147 1.00 86.06 93 LYS A CA 1
ATOM 745 C C . LYS A 1 93 ? 12.391 10.498 -2.244 1.00 86.06 93 LYS A C 1
ATOM 747 O O . LYS A 1 93 ? 13.130 10.500 -1.257 1.00 86.06 93 LYS A O 1
ATOM 752 N N . ALA A 1 94 ? 12.798 10.857 -3.454 1.00 82.00 94 ALA A N 1
ATOM 753 C CA . ALA A 1 94 ? 14.163 11.205 -3.828 1.00 82.00 94 ALA A CA 1
ATOM 754 C C . ALA A 1 94 ? 14.324 12.674 -4.256 1.00 82.00 94 ALA A C 1
ATOM 756 O O . ALA A 1 94 ? 15.293 13.024 -4.924 1.00 82.00 94 ALA A O 1
ATOM 757 N N . ASP A 1 95 ? 13.387 13.537 -3.860 1.00 82.00 95 ASP A N 1
ATOM 758 C CA . ASP A 1 95 ? 13.403 14.978 -4.141 1.00 82.00 95 ASP A CA 1
ATOM 759 C C . ASP A 1 95 ? 14.352 15.779 -3.234 1.00 82.00 95 ASP A C 1
ATOM 761 O O . ASP A 1 95 ? 14.600 16.956 -3.485 1.00 82.00 95 ASP A O 1
ATOM 765 N N . TYR A 1 96 ? 14.911 15.154 -2.196 1.00 78.69 96 TYR A N 1
ATOM 766 C CA . TYR A 1 96 ? 15.913 15.743 -1.308 1.00 78.69 96 TYR A CA 1
ATOM 767 C C . TYR A 1 96 ? 16.880 14.682 -0.769 1.00 78.69 96 TYR A C 1
ATOM 769 O O . TYR A 1 96 ? 16.629 13.478 -0.841 1.00 78.69 96 TYR A O 1
ATOM 777 N N . PHE A 1 97 ? 18.000 15.144 -0.205 1.00 73.00 97 PHE A N 1
ATOM 778 C CA . PHE A 1 97 ? 18.994 14.299 0.452 1.00 73.00 97 PHE A CA 1
ATOM 779 C C . PHE A 1 97 ? 18.992 14.539 1.976 1.00 73.00 97 PHE A C 1
ATOM 781 O O . PHE A 1 97 ? 19.030 15.699 2.392 1.00 73.00 97 PHE A O 1
ATOM 788 N N . PRO A 1 98 ? 18.990 13.488 2.818 1.00 80.19 98 PRO A N 1
ATOM 789 C CA . PRO A 1 98 ? 18.896 12.073 2.457 1.00 80.19 98 PRO A CA 1
ATOM 790 C C . PRO A 1 98 ? 17.497 11.708 1.939 1.00 80.19 98 PRO A C 1
ATOM 792 O O . PRO A 1 98 ? 16.499 12.259 2.403 1.00 80.19 98 PRO A O 1
ATOM 795 N N . VAL A 1 99 ? 17.442 10.765 0.994 1.00 83.38 99 VAL A N 1
ATOM 796 C CA . VAL A 1 99 ? 16.181 10.207 0.484 1.00 83.38 99 VAL A CA 1
ATOM 797 C C . VAL A 1 99 ? 15.363 9.605 1.631 1.00 83.38 99 VAL A C 1
ATOM 799 O O . VAL A 1 99 ? 15.937 9.053 2.575 1.00 83.38 99 VAL A O 1
ATOM 802 N N . LYS A 1 100 ? 14.031 9.700 1.574 1.00 84.94 100 LYS A N 1
ATOM 803 C CA . LYS A 1 100 ? 13.152 9.155 2.624 1.00 84.94 100 LYS A CA 1
ATOM 804 C C . LYS A 1 100 ? 12.208 8.101 2.079 1.00 84.94 100 LYS A C 1
ATOM 806 O O . LYS A 1 100 ? 11.681 8.220 0.977 1.00 84.94 100 LYS A O 1
ATOM 811 N N . LEU A 1 101 ? 11.989 7.078 2.895 1.00 85.50 101 LEU A N 1
ATOM 812 C CA . LEU A 1 101 ? 10.954 6.083 2.676 1.00 85.50 101 LEU A CA 1
ATOM 813 C C . LEU A 1 101 ? 9.586 6.701 2.986 1.00 85.50 101 LEU A C 1
ATOM 815 O O . LEU A 1 101 ? 9.411 7.355 4.013 1.00 85.50 101 LEU A O 1
ATOM 819 N N . GLU A 1 102 ? 8.635 6.487 2.092 1.00 88.31 102 GLU A N 1
ATOM 820 C CA . GLU A 1 102 ? 7.248 6.920 2.200 1.00 88.31 102 GLU A CA 1
ATOM 821 C C . GLU A 1 102 ? 6.342 5.711 1.941 1.00 88.31 102 GLU A C 1
ATOM 823 O O . GLU A 1 102 ? 6.671 4.821 1.151 1.00 88.31 102 GLU A O 1
ATOM 828 N N . PHE A 1 103 ? 5.195 5.660 2.613 1.00 90.25 103 PHE A N 1
ATOM 829 C CA . PHE A 1 103 ? 4.241 4.567 2.457 1.00 90.25 103 PHE A CA 1
ATOM 830 C C . PHE A 1 103 ? 2.914 5.095 1.937 1.00 90.25 103 PHE A C 1
ATOM 832 O O . PHE A 1 103 ? 2.306 5.996 2.517 1.00 90.25 103 PHE A O 1
ATOM 839 N N . MET A 1 104 ? 2.445 4.490 0.855 1.00 91.25 104 MET A N 1
ATOM 840 C CA . MET A 1 104 ? 1.146 4.777 0.263 1.00 91.25 104 MET A CA 1
ATOM 841 C C . MET A 1 104 ? 0.154 3.747 0.790 1.00 91.25 104 MET A C 1
ATOM 843 O O . MET A 1 104 ? 0.417 2.545 0.741 1.00 91.25 104 MET A O 1
ATOM 847 N N . ARG A 1 105 ? -0.953 4.224 1.355 1.00 91.81 105 ARG A N 1
ATOM 848 C CA . ARG A 1 105 ? -1.868 3.422 2.173 1.00 91.81 105 ARG A CA 1
ATOM 849 C C . ARG A 1 105 ? -3.297 3.584 1.675 1.00 91.81 105 ARG A C 1
ATOM 851 O O . ARG A 1 105 ? -3.643 4.636 1.146 1.00 91.81 105 ARG A O 1
ATOM 858 N N . ASN A 1 106 ? -4.130 2.567 1.880 1.00 92.88 106 ASN A N 1
ATOM 859 C CA . ASN A 1 106 ? -5.581 2.674 1.674 1.00 92.88 106 ASN A CA 1
ATOM 860 C C . ASN A 1 106 ? -6.350 3.111 2.936 1.00 92.88 106 ASN A C 1
ATOM 862 O O . ASN A 1 106 ? -7.576 3.139 2.931 1.00 92.88 106 ASN A O 1
ATOM 866 N N . TYR A 1 107 ? -5.652 3.432 4.026 1.00 90.50 107 TYR A N 1
ATOM 867 C CA . TYR A 1 107 ? -6.247 3.861 5.290 1.00 90.50 107 TYR A CA 1
ATOM 868 C C . TYR A 1 107 ? -5.512 5.078 5.855 1.00 90.50 107 TYR A C 1
ATOM 870 O O . TYR A 1 107 ? -4.339 5.317 5.565 1.00 90.50 107 TYR A O 1
ATOM 878 N N . ARG A 1 108 ? -6.212 5.805 6.727 1.00 89.56 108 ARG A N 1
ATOM 879 C CA . ARG A 1 108 ? -5.657 6.848 7.593 1.00 89.56 108 ARG A CA 1
ATOM 880 C C . ARG A 1 108 ? -5.726 6.430 9.055 1.00 89.56 108 ARG A C 1
ATOM 882 O O . ARG A 1 108 ? -6.449 5.496 9.423 1.00 89.56 108 ARG A O 1
ATOM 889 N N . LEU A 1 109 ? -4.975 7.130 9.894 1.00 86.94 109 LEU A N 1
ATOM 890 C CA . LEU A 1 109 ? -5.142 7.035 11.336 1.00 86.94 109 LEU A CA 1
ATOM 891 C C . LEU A 1 109 ? -6.458 7.727 11.728 1.00 86.94 109 LEU A C 1
ATOM 893 O O . LEU A 1 109 ? -6.832 8.712 11.088 1.00 86.94 109 LEU A O 1
ATOM 897 N N . PRO A 1 110 ? -7.159 7.255 12.773 1.00 85.31 110 PRO A N 1
ATOM 898 C CA . PRO A 1 110 ? -8.373 7.887 13.300 1.00 85.31 110 PRO A CA 1
ATOM 899 C C . PRO A 1 110 ? -8.050 9.174 14.089 1.00 85.31 110 PRO A C 1
ATOM 901 O O . PRO A 1 110 ? -8.494 9.360 15.218 1.00 85.31 110 PRO A O 1
ATOM 904 N N . LEU A 1 111 ? -7.230 10.032 13.493 1.00 85.69 111 LEU A N 1
ATOM 905 C CA . LEU A 1 111 ? -6.764 11.325 13.982 1.00 85.69 111 LEU A CA 1
ATOM 906 C C . LEU A 1 111 ? -7.281 12.431 13.052 1.00 85.69 111 LEU A C 1
ATOM 908 O O . LEU A 1 111 ? -7.886 12.140 12.017 1.00 85.69 111 LEU A O 1
ATOM 912 N N . SER A 1 112 ? -7.039 13.692 13.405 1.00 86.75 112 SER A N 1
ATOM 913 C CA . SER A 1 112 ? -7.344 14.816 12.512 1.00 86.75 112 SER A CA 1
ATOM 914 C C . SER A 1 112 ? -6.511 14.765 11.221 1.00 86.75 112 SER A C 1
ATOM 916 O O . SER A 1 112 ? -5.484 14.083 11.147 1.00 86.75 112 SER A O 1
ATOM 918 N N . ASP A 1 113 ? -6.947 15.480 10.181 1.00 85.44 113 ASP A N 1
ATOM 919 C CA . ASP A 1 113 ? -6.201 15.555 8.917 1.00 85.44 113 ASP A CA 1
ATOM 920 C C . ASP A 1 113 ? -4.835 16.240 9.095 1.00 85.44 113 ASP A C 1
ATOM 922 O O . ASP A 1 113 ? -3.862 15.846 8.457 1.00 85.44 113 ASP A O 1
ATOM 926 N N . GLU A 1 114 ? -4.742 17.209 10.010 1.00 87.00 114 GLU A N 1
ATOM 927 C CA . GLU A 1 114 ? -3.494 17.897 10.368 1.00 87.00 114 GLU A CA 1
ATOM 928 C C . GLU A 1 114 ? -2.485 16.921 10.993 1.00 87.00 114 GLU A C 1
ATOM 930 O O . GLU A 1 114 ? -1.354 16.813 10.522 1.00 87.00 114 GLU A O 1
ATOM 935 N N . GLU A 1 115 ? -2.912 16.129 11.982 1.00 86.12 115 GLU A N 1
ATOM 936 C CA . GLU A 1 115 ? -2.065 15.108 12.617 1.00 86.12 115 GLU A CA 1
ATOM 937 C C . GLU A 1 115 ? -1.664 13.999 11.634 1.00 86.12 115 GLU A C 1
ATOM 939 O O . GLU A 1 115 ? -0.522 13.537 11.642 1.00 86.12 115 GLU A O 1
ATOM 944 N N . ASN A 1 116 ? -2.580 13.571 10.758 1.00 87.94 116 ASN A N 1
ATOM 945 C CA . ASN A 1 116 ? -2.252 12.615 9.699 1.00 87.94 116 ASN A CA 1
ATOM 946 C C . ASN A 1 116 ? -1.184 13.190 8.752 1.00 87.94 116 ASN A C 1
ATOM 948 O O . ASN A 1 116 ? -0.220 12.490 8.440 1.00 87.94 116 ASN A O 1
ATOM 952 N N . ALA A 1 117 ? -1.304 14.457 8.344 1.00 85.06 117 ALA A N 1
ATOM 953 C CA . ALA A 1 117 ? -0.327 15.111 7.477 1.00 85.06 117 ALA A CA 1
ATOM 954 C C . ALA A 1 117 ? 1.056 15.231 8.142 1.00 85.06 117 ALA A C 1
ATOM 956 O O . ALA A 1 117 ? 2.069 14.945 7.498 1.00 85.06 117 ALA A O 1
ATOM 957 N N . GLU A 1 118 ? 1.114 15.578 9.433 1.00 86.12 118 GLU A N 1
ATOM 958 C CA . GLU A 1 118 ? 2.363 15.622 10.209 1.00 86.12 118 GLU A CA 1
ATOM 959 C C . GLU A 1 118 ? 3.038 14.246 10.318 1.00 86.12 118 GLU A C 1
ATOM 961 O O . GLU A 1 118 ? 4.266 14.141 10.252 1.00 86.12 118 GLU A O 1
ATOM 966 N N . LEU A 1 119 ? 2.241 13.181 10.435 1.00 83.81 119 LEU A N 1
ATOM 967 C CA . LEU A 1 119 ? 2.709 11.793 10.489 1.00 83.81 119 LEU A CA 1
ATOM 968 C C . LEU A 1 119 ? 2.988 11.185 9.100 1.00 83.81 119 LEU A C 1
ATOM 970 O O . LEU A 1 119 ? 3.419 10.033 9.012 1.00 83.81 119 LEU A O 1
ATOM 974 N N . GLY A 1 120 ? 2.768 11.935 8.014 1.00 84.19 120 GLY A N 1
ATOM 975 C CA . GLY A 1 120 ? 3.016 11.482 6.642 1.00 84.19 120 GLY A CA 1
ATOM 976 C C . GLY A 1 120 ? 1.954 10.524 6.086 1.00 84.19 120 GLY A C 1
ATOM 977 O O . GLY A 1 120 ? 2.261 9.701 5.220 1.00 84.19 120 GLY A O 1
ATOM 978 N N . PHE A 1 121 ? 0.719 10.599 6.583 1.00 86.62 121 PHE A N 1
ATOM 979 C CA . PHE A 1 121 ? -0.446 9.906 6.033 1.00 86.62 121 PHE A CA 1
ATOM 980 C C . PHE A 1 121 ? -1.147 10.814 5.020 1.00 86.62 121 PHE A C 1
ATOM 982 O O . PHE A 1 121 ? -1.731 11.836 5.371 1.00 86.62 121 PHE A O 1
ATOM 989 N N . THR A 1 122 ? -1.082 10.436 3.745 1.00 87.06 122 THR A N 1
ATOM 990 C CA . THR A 1 122 ? -1.757 11.130 2.641 1.00 87.06 122 THR A CA 1
ATOM 991 C C . THR A 1 122 ? -3.213 10.682 2.501 1.00 87.06 122 THR A C 1
ATOM 993 O O . THR A 1 122 ? -3.641 9.724 3.147 1.00 87.06 122 THR A O 1
ATOM 996 N N . ASP A 1 123 ? -4.017 11.389 1.697 1.00 87.75 123 ASP A N 1
ATOM 997 C CA . ASP A 1 123 ? -5.357 10.906 1.347 1.00 87.75 123 ASP A CA 1
ATOM 998 C C . ASP A 1 123 ? -5.297 9.694 0.419 1.00 87.75 123 ASP A C 1
ATOM 1000 O O . ASP A 1 123 ? -4.790 9.820 -0.701 1.00 87.75 123 ASP A O 1
ATOM 1004 N N . PRO A 1 124 ? -5.866 8.540 0.807 1.00 87.94 124 PRO A N 1
ATOM 1005 C CA . PRO A 1 124 ? -6.034 7.428 -0.116 1.00 87.94 124 PRO A CA 1
ATOM 1006 C C . PRO A 1 124 ? -6.898 7.781 -1.337 1.00 87.94 124 PRO A C 1
ATOM 1008 O O . PRO A 1 124 ? -6.742 7.162 -2.393 1.00 87.94 124 PRO A O 1
ATOM 1011 N N . ALA A 1 125 ? -7.800 8.764 -1.224 1.00 88.50 125 ALA A N 1
ATOM 1012 C CA . ALA A 1 125 ? -8.665 9.190 -2.321 1.00 88.50 125 ALA A CA 1
ATOM 1013 C C . ALA A 1 125 ? -7.915 10.003 -3.390 1.00 88.50 125 ALA A C 1
ATOM 1015 O O . ALA A 1 125 ? -8.268 9.939 -4.567 1.00 88.50 125 ALA A O 1
ATOM 1016 N N . GLU A 1 126 ? -6.853 10.719 -3.008 1.00 87.50 126 GLU A N 1
ATOM 1017 C CA . GLU A 1 126 ? -6.041 11.539 -3.921 1.00 87.50 126 GLU A CA 1
ATOM 1018 C C . GLU A 1 126 ? -5.051 10.716 -4.752 1.00 87.50 126 GLU A C 1
ATOM 1020 O O . GLU A 1 126 ? -4.500 11.203 -5.742 1.00 87.50 126 GLU A O 1
ATOM 1025 N N . VAL A 1 127 ? -4.803 9.465 -4.358 1.00 88.75 127 VAL A N 1
ATOM 1026 C CA . VAL A 1 127 ? -3.785 8.612 -4.968 1.00 88.75 127 VAL A CA 1
ATOM 1027 C C . VAL A 1 127 ? -4.445 7.506 -5.797 1.00 88.75 127 VAL A C 1
ATOM 1029 O O . VAL A 1 127 ? -4.974 6.541 -5.239 1.00 88.75 127 VAL A O 1
ATOM 1032 N N . PRO A 1 128 ? -4.368 7.575 -7.142 1.00 92.69 128 PRO A N 1
ATOM 1033 C CA . PRO A 1 128 ? -4.749 6.464 -8.003 1.00 92.69 128 PRO A CA 1
ATOM 1034 C C . PRO A 1 128 ? -3.893 5.228 -7.721 1.00 92.69 128 PRO A C 1
ATOM 1036 O O . PRO A 1 128 ? -2.664 5.312 -7.621 1.00 92.69 128 PRO A O 1
ATOM 1039 N N . THR A 1 129 ? -4.524 4.059 -7.673 1.00 91.75 129 THR A N 1
ATOM 1040 C CA . THR A 1 129 ? -3.851 2.797 -7.338 1.00 91.75 129 THR A CA 1
ATOM 1041 C C . THR A 1 129 ? -2.739 2.463 -8.334 1.00 91.75 129 THR A C 1
ATOM 1043 O O . THR A 1 129 ? -1.623 2.124 -7.938 1.00 91.75 129 THR A O 1
ATOM 1046 N N . TRP A 1 130 ? -2.990 2.636 -9.636 1.00 91.56 130 TRP A N 1
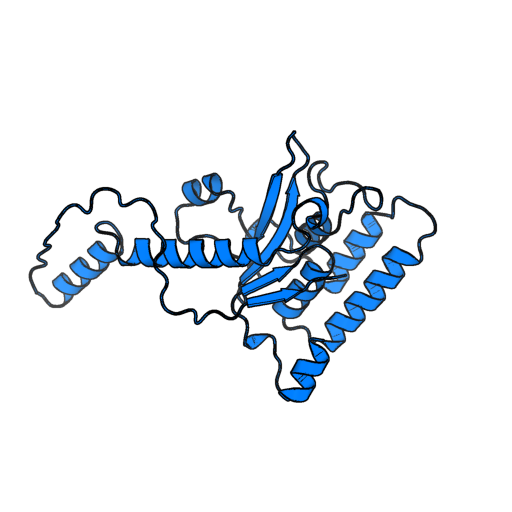ATOM 1047 C CA . TRP A 1 130 ? -1.972 2.430 -10.674 1.00 91.56 130 TRP A CA 1
ATOM 1048 C C . TRP A 1 130 ? -0.756 3.349 -10.485 1.00 91.56 130 TRP A C 1
ATOM 1050 O O . TRP A 1 130 ? 0.378 2.938 -10.730 1.00 91.56 130 TRP A O 1
ATOM 1060 N N . LYS A 1 131 ? -0.975 4.583 -10.006 1.00 91.19 131 LYS A N 1
ATOM 1061 C CA . LYS A 1 131 ? 0.089 5.560 -9.762 1.00 91.19 131 LYS A CA 1
ATOM 1062 C C . LYS A 1 131 ? 0.924 5.146 -8.555 1.00 91.19 131 LYS A C 1
ATOM 1064 O O . LYS A 1 131 ? 2.150 5.237 -8.604 1.00 91.19 131 LYS A O 1
ATOM 1069 N N . ALA A 1 132 ? 0.284 4.613 -7.514 1.00 91.19 132 ALA A N 1
ATOM 1070 C CA . ALA A 1 132 ? 0.975 4.020 -6.373 1.00 91.19 132 ALA A CA 1
ATOM 1071 C C . ALA A 1 132 ? 1.889 2.862 -6.774 1.00 91.19 132 ALA A C 1
ATOM 1073 O O . ALA A 1 132 ? 3.070 2.842 -6.422 1.00 91.19 132 ALA A O 1
ATOM 1074 N N . LEU A 1 133 ? 1.363 1.953 -7.592 1.00 90.88 133 LEU A N 1
ATOM 1075 C CA . LEU A 1 133 ? 2.108 0.812 -8.118 1.00 90.88 133 LEU A CA 1
ATOM 1076 C C . LEU A 1 133 ? 3.251 1.229 -9.050 1.00 90.88 133 LEU A C 1
ATOM 1078 O O . LEU A 1 133 ? 4.328 0.626 -9.043 1.00 90.88 133 LEU A O 1
ATOM 1082 N N . ARG A 1 134 ? 3.054 2.298 -9.826 1.00 89.38 134 ARG A N 1
ATOM 1083 C CA . ARG A 1 134 ? 4.095 2.839 -10.699 1.00 89.38 134 ARG A CA 1
ATOM 1084 C C . ARG A 1 134 ? 5.252 3.447 -9.905 1.00 89.38 134 ARG A C 1
ATOM 1086 O O . ARG A 1 134 ? 6.395 3.234 -10.306 1.00 89.38 134 ARG A O 1
ATOM 1093 N N . ARG A 1 135 ? 4.964 4.158 -8.804 1.00 89.31 135 ARG A N 1
ATOM 1094 C CA . ARG A 1 135 ? 5.963 4.757 -7.895 1.00 89.31 135 ARG A CA 1
ATOM 1095 C C . ARG A 1 135 ? 6.824 3.687 -7.217 1.00 89.31 135 ARG A C 1
ATOM 1097 O O . ARG A 1 135 ? 8.045 3.742 -7.314 1.00 89.31 135 ARG A O 1
ATOM 1104 N N . THR A 1 136 ? 6.196 2.663 -6.632 1.00 87.44 136 THR A N 1
ATOM 1105 C CA . THR A 1 136 ? 6.917 1.565 -5.955 1.00 87.44 136 THR A CA 1
ATOM 1106 C C . THR A 1 136 ? 7.735 0.691 -6.907 1.00 87.44 136 THR A C 1
ATOM 1108 O O . THR A 1 136 ? 8.705 0.099 -6.466 1.00 87.44 136 THR A O 1
ATOM 1111 N N . SER A 1 137 ? 7.398 0.640 -8.201 1.00 84.69 137 SER A N 1
ATOM 1112 C CA . SER A 1 137 ? 8.112 -0.173 -9.206 1.00 84.69 137 SER A CA 1
ATOM 1113 C C . SER A 1 137 ? 9.137 0.624 -10.033 1.00 84.69 137 SER A C 1
ATOM 1115 O O . SER A 1 137 ? 9.655 0.128 -11.035 1.00 84.69 137 SER A O 1
ATOM 1117 N N . ALA A 1 138 ? 9.395 1.893 -9.694 1.00 80.56 138 ALA A N 1
ATOM 1118 C CA . ALA A 1 138 ? 10.282 2.776 -10.454 1.00 80.56 138 ALA A CA 1
ATOM 1119 C C . ALA A 1 138 ? 11.763 2.554 -10.098 1.00 80.56 138 ALA A C 1
ATOM 1121 O O . ALA A 1 138 ? 12.411 3.419 -9.502 1.00 80.56 138 ALA A O 1
ATOM 1122 N N . ALA A 1 139 ? 12.284 1.360 -10.404 1.00 75.94 139 ALA A N 1
ATOM 1123 C CA . ALA A 1 139 ? 13.641 0.976 -10.021 1.00 75.94 139 ALA A CA 1
ATOM 1124 C C . ALA A 1 139 ? 14.680 1.870 -10.724 1.00 75.94 139 ALA A C 1
ATOM 1126 O O . ALA A 1 139 ? 14.633 1.994 -11.957 1.00 75.94 139 ALA A O 1
ATOM 1127 N N . PRO A 1 140 ? 15.633 2.476 -9.984 1.00 65.25 140 PRO A N 1
ATOM 1128 C CA . PRO A 1 140 ? 16.712 3.252 -10.584 1.00 65.25 140 PRO A CA 1
ATOM 1129 C C . PRO A 1 140 ? 17.459 2.402 -11.608 1.00 65.25 140 PRO A C 1
ATOM 1131 O O . PRO A 1 140 ? 17.624 1.202 -11.405 1.00 65.25 140 PRO A O 1
ATOM 1134 N N . MET A 1 141 ? 17.916 3.016 -12.701 1.00 65.81 141 MET A N 1
ATOM 1135 C CA . MET A 1 141 ? 18.524 2.361 -13.879 1.00 65.81 141 MET A CA 1
ATOM 1136 C C . MET A 1 141 ? 17.552 1.629 -14.816 1.00 65.81 141 MET A C 1
ATOM 1138 O O . MET A 1 141 ? 17.903 1.395 -15.973 1.00 65.81 141 MET A O 1
ATOM 1142 N N . PHE A 1 142 ? 16.346 1.286 -14.361 1.00 65.00 142 PHE A N 1
ATOM 1143 C CA . PHE A 1 142 ? 15.353 0.575 -15.170 1.00 65.00 142 PHE A CA 1
ATOM 1144 C C . PHE A 1 142 ? 14.211 1.483 -15.622 1.00 65.00 142 PHE A C 1
ATOM 1146 O O . PHE A 1 142 ? 13.785 1.395 -16.773 1.00 65.00 142 PHE A O 1
ATOM 1153 N N . PHE A 1 143 ? 13.758 2.384 -14.751 1.00 70.62 143 PHE A N 1
ATOM 1154 C CA . PHE A 1 143 ? 12.642 3.290 -15.008 1.00 70.62 143 PHE A CA 1
ATOM 1155 C C . PHE A 1 143 ? 12.985 4.725 -14.620 1.00 70.62 143 PHE A C 1
ATOM 1157 O O . PHE A 1 143 ? 13.691 4.963 -13.641 1.00 70.62 143 PHE A O 1
ATOM 1164 N N . SER A 1 144 ? 12.422 5.684 -15.356 1.00 74.56 144 SER A N 1
ATOM 1165 C CA . SER A 1 144 ? 12.413 7.084 -14.928 1.00 74.56 144 SER A CA 1
ATOM 1166 C C . SER A 1 144 ? 11.603 7.251 -13.631 1.00 74.56 144 SER A C 1
ATOM 1168 O O . SER A 1 144 ? 10.595 6.545 -13.467 1.00 74.56 144 SER A O 1
ATOM 1170 N N . PRO A 1 145 ? 12.004 8.177 -12.736 1.00 77.88 145 PRO A N 1
ATOM 1171 C CA . PRO A 1 145 ? 11.230 8.532 -11.550 1.00 77.88 145 PRO A CA 1
ATOM 1172 C C . PRO A 1 145 ? 9.807 8.974 -11.902 1.00 77.88 145 PRO A C 1
ATOM 1174 O O . PRO A 1 145 ? 9.561 9.552 -12.961 1.00 77.88 145 PRO A O 1
ATOM 1177 N N . VAL A 1 146 ? 8.863 8.719 -11.001 1.00 79.56 146 VAL A N 1
ATOM 1178 C CA . VAL A 1 146 ? 7.470 9.160 -11.151 1.00 79.56 146 VAL A CA 1
ATOM 1179 C C . VAL A 1 146 ? 7.300 10.525 -10.493 1.00 79.56 146 VAL A C 1
ATOM 1181 O O . VAL A 1 146 ? 7.763 10.735 -9.370 1.00 79.56 146 VAL A O 1
ATOM 1184 N N . ASP A 1 147 ? 6.617 11.444 -11.180 1.00 80.44 147 ASP A N 1
ATOM 1185 C CA . ASP A 1 147 ? 6.449 12.846 -10.764 1.00 80.44 147 ASP A CA 1
ATOM 1186 C C . ASP A 1 147 ? 7.786 13.566 -10.469 1.00 80.44 147 ASP A C 1
ATOM 1188 O O . ASP A 1 147 ? 7.806 14.480 -9.648 1.00 80.44 147 ASP A O 1
ATOM 1192 N N . ASP A 1 148 ? 8.900 13.109 -11.059 1.00 75.56 148 ASP A N 1
ATOM 1193 C CA . ASP A 1 148 ? 10.282 13.558 -10.790 1.00 75.56 148 ASP A CA 1
ATOM 1194 C C . ASP A 1 148 ? 10.729 13.459 -9.318 1.00 75.56 148 ASP A C 1
ATOM 1196 O O . ASP A 1 148 ? 11.733 14.047 -8.917 1.00 75.56 148 ASP A O 1
ATOM 1200 N N . LYS A 1 149 ? 9.991 12.707 -8.491 1.00 83.56 149 LYS A N 1
ATOM 1201 C CA . LYS A 1 149 ? 10.204 12.646 -7.035 1.00 83.56 149 LYS A CA 1
ATOM 1202 C C . LYS A 1 149 ? 10.258 11.230 -6.485 1.00 83.56 149 LYS A C 1
ATOM 1204 O O . LYS A 1 149 ? 10.932 11.010 -5.487 1.00 83.56 149 LYS A O 1
ATOM 1209 N N . TYR A 1 150 ? 9.546 10.282 -7.087 1.00 84.19 150 TYR A N 1
ATOM 1210 C CA . TYR A 1 150 ? 9.349 8.952 -6.514 1.00 84.19 150 TYR A CA 1
ATOM 1211 C C . TYR A 1 150 ? 10.118 7.877 -7.278 1.00 84.19 150 TYR A C 1
ATOM 1213 O O . TYR A 1 150 ? 10.036 7.794 -8.506 1.00 84.19 150 TYR A O 1
ATOM 1221 N N . ILE A 1 151 ? 10.819 7.031 -6.529 1.00 82.94 151 ILE A N 1
ATOM 1222 C CA . ILE A 1 151 ? 11.579 5.877 -7.015 1.00 82.94 151 ILE A CA 1
ATOM 1223 C C . ILE A 1 151 ? 11.214 4.616 -6.211 1.00 82.94 151 ILE A C 1
ATOM 1225 O O . ILE A 1 151 ? 10.522 4.693 -5.188 1.00 82.94 151 ILE A O 1
ATOM 1229 N N . ASP A 1 152 ? 11.666 3.455 -6.691 1.00 79.56 152 ASP A N 1
ATOM 1230 C CA . ASP A 1 152 ? 11.308 2.138 -6.144 1.00 79.56 152 ASP A CA 1
ATOM 1231 C C . ASP A 1 152 ? 11.559 2.026 -4.635 1.00 79.56 152 ASP A C 1
ATOM 1233 O O . ASP A 1 152 ? 12.622 2.390 -4.120 1.00 79.56 152 ASP A O 1
ATOM 1237 N N . GLY A 1 153 ? 10.555 1.491 -3.934 1.00 70.00 153 GLY A N 1
ATOM 1238 C CA . GLY A 1 153 ? 10.587 1.246 -2.493 1.00 70.00 153 GLY A CA 1
ATOM 1239 C C . GLY A 1 153 ? 11.718 0.308 -2.073 1.00 70.00 153 GLY A C 1
ATOM 1240 O O . GLY A 1 153 ? 12.278 0.460 -0.990 1.00 70.00 153 GLY A O 1
ATOM 1241 N N . GLY A 1 154 ? 12.109 -0.618 -2.948 1.00 68.25 154 GLY A N 1
ATOM 1242 C CA . GLY A 1 154 ? 13.124 -1.645 -2.736 1.00 68.25 154 GLY A CA 1
ATOM 1243 C C . GLY A 1 154 ? 14.547 -1.124 -2.558 1.00 68.25 154 GLY A C 1
ATOM 1244 O O . GLY A 1 154 ? 15.398 -1.875 -2.088 1.00 68.25 154 GLY A O 1
ATOM 1245 N N . ILE A 1 155 ? 14.815 0.151 -2.860 1.00 70.75 155 ILE A N 1
ATOM 1246 C CA . ILE A 1 155 ? 16.118 0.781 -2.584 1.00 70.75 155 ILE A CA 1
ATOM 1247 C C . ILE A 1 155 ? 16.372 0.878 -1.076 1.00 70.75 155 ILE A C 1
ATOM 1249 O O . ILE A 1 155 ? 17.501 0.683 -0.632 1.00 70.75 155 ILE A O 1
ATOM 1253 N N . ILE A 1 156 ? 15.330 1.190 -0.297 1.00 68.56 156 ILE A N 1
ATOM 1254 C CA . ILE A 1 156 ? 15.417 1.358 1.163 1.00 68.56 156 ILE A CA 1
ATOM 1255 C C . ILE A 1 156 ? 14.683 0.215 1.876 1.00 68.56 156 ILE A C 1
ATOM 1257 O O . ILE A 1 156 ? 15.234 -0.394 2.788 1.00 68.56 156 ILE A O 1
ATOM 1261 N N . ALA A 1 157 ? 13.469 -0.123 1.433 1.00 63.72 157 ALA A N 1
ATOM 1262 C CA . ALA A 1 157 ? 12.587 -1.110 2.050 1.00 63.72 157 ALA A CA 1
ATOM 1263 C C . ALA A 1 157 ? 12.288 -2.292 1.114 1.00 63.72 157 ALA A C 1
ATOM 1265 O O . ALA A 1 157 ? 11.152 -2.535 0.701 1.00 63.72 157 ALA A O 1
ATOM 1266 N N . ASN A 1 158 ? 13.314 -3.098 0.826 1.00 69.94 158 ASN A N 1
ATOM 1267 C CA . ASN A 1 158 ? 13.142 -4.398 0.154 1.00 69.94 158 ASN A CA 1
ATOM 1268 C C . ASN A 1 158 ? 12.433 -5.446 1.048 1.00 69.94 158 ASN A C 1
ATOM 1270 O O . ASN A 1 158 ? 12.096 -6.548 0.618 1.00 69.94 158 ASN A O 1
ATOM 1274 N N . ASN A 1 159 ? 12.214 -5.133 2.326 1.00 73.44 159 ASN A N 1
ATOM 1275 C CA . ASN A 1 159 ? 11.462 -5.984 3.234 1.00 73.44 159 ASN A CA 1
ATOM 1276 C C . ASN A 1 159 ? 10.571 -5.136 4.157 1.00 73.44 159 ASN A C 1
ATOM 1278 O O . ASN A 1 159 ? 11.013 -4.799 5.256 1.00 73.44 159 ASN A O 1
ATOM 1282 N N . PRO A 1 160 ? 9.317 -4.839 3.762 1.00 74.06 160 PRO A N 1
ATOM 1283 C CA . PRO A 1 160 ? 8.426 -3.987 4.545 1.00 74.06 160 PRO A CA 1
ATOM 1284 C C . PRO A 1 160 ? 7.847 -4.692 5.785 1.00 74.06 160 PRO A C 1
ATOM 1286 O O . PRO A 1 160 ? 6.887 -4.203 6.365 1.00 74.06 160 PRO A O 1
ATOM 1289 N N . THR A 1 161 ? 8.388 -5.843 6.210 1.00 76.31 161 THR A N 1
ATOM 1290 C CA . THR A 1 161 ? 7.874 -6.586 7.376 1.00 76.31 161 THR A CA 1
ATOM 1291 C C . THR A 1 161 ? 7.979 -5.768 8.654 1.00 76.31 161 THR A C 1
ATOM 1293 O O . THR A 1 161 ? 7.007 -5.656 9.394 1.00 76.31 161 THR A O 1
ATOM 1296 N N . LEU A 1 162 ? 9.161 -5.210 8.931 1.00 81.38 162 LEU A N 1
ATOM 1297 C CA . LEU A 1 162 ? 9.375 -4.454 10.163 1.00 81.38 162 LEU A CA 1
ATOM 1298 C C . LEU A 1 162 ? 8.572 -3.151 10.144 1.00 81.38 162 LEU A C 1
ATOM 1300 O O . LEU A 1 162 ? 7.960 -2.802 11.149 1.00 81.38 162 LEU A O 1
ATOM 1304 N N . ASP A 1 163 ? 8.526 -2.493 8.985 1.00 85.50 163 ASP A N 1
ATOM 1305 C CA . ASP A 1 163 ? 7.726 -1.291 8.770 1.00 85.50 163 ASP A CA 1
ATOM 1306 C C . ASP A 1 163 ? 6.237 -1.570 8.987 1.00 85.50 163 ASP A C 1
ATOM 1308 O O . ASP A 1 163 ? 5.571 -0.841 9.715 1.00 85.50 163 ASP A O 1
ATOM 1312 N N . LEU A 1 164 ? 5.722 -2.675 8.437 1.00 84.56 164 LEU A N 1
ATOM 1313 C CA . LEU A 1 164 ? 4.325 -3.063 8.607 1.00 84.56 164 LEU A CA 1
ATOM 1314 C C . LEU A 1 164 ? 4.010 -3.411 10.064 1.00 84.56 164 LEU A C 1
ATOM 1316 O O . LEU A 1 164 ? 2.956 -3.040 10.568 1.00 84.56 164 LEU A O 1
ATOM 1320 N N . LEU A 1 165 ? 4.911 -4.098 10.768 1.00 84.69 165 LEU A N 1
ATOM 1321 C CA . LEU A 1 165 ? 4.719 -4.390 12.189 1.00 84.69 165 LEU A CA 1
ATOM 1322 C C . LEU A 1 165 ? 4.689 -3.108 13.030 1.00 84.69 165 LEU A C 1
ATOM 1324 O O . LEU A 1 165 ? 3.832 -2.980 13.905 1.00 84.69 165 LEU A O 1
ATOM 1328 N N . ALA A 1 166 ? 5.583 -2.157 12.754 1.00 86.56 166 ALA A N 1
ATOM 1329 C CA . ALA A 1 166 ? 5.585 -0.855 13.416 1.00 86.56 166 ALA A CA 1
ATOM 1330 C C . ALA A 1 166 ? 4.290 -0.078 13.130 1.00 86.56 166 ALA A C 1
ATOM 1332 O O . ALA A 1 166 ? 3.705 0.515 14.033 1.00 86.56 166 ALA A O 1
ATOM 1333 N N . GLU A 1 167 ? 3.804 -0.143 11.896 1.00 86.75 167 GLU A N 1
ATOM 1334 C CA . GLU A 1 167 ? 2.565 0.486 11.449 1.00 86.75 167 GLU A CA 1
ATOM 1335 C C . GLU A 1 167 ? 1.324 -0.112 12.141 1.00 86.75 167 GLU A C 1
ATOM 1337 O O . GLU A 1 167 ? 0.466 0.622 12.637 1.00 86.75 167 GLU A O 1
ATOM 1342 N N . VAL A 1 168 ? 1.255 -1.443 12.259 1.00 86.81 168 VAL A N 1
ATOM 1343 C CA . VAL A 1 168 ? 0.199 -2.147 13.010 1.00 86.81 168 VAL A CA 1
ATOM 1344 C C . VAL A 1 168 ? 0.227 -1.737 14.483 1.00 86.81 168 VAL A C 1
ATOM 1346 O O . VAL A 1 168 ? -0.819 -1.456 15.074 1.00 86.81 168 VAL A O 1
ATOM 1349 N N . GLN A 1 169 ? 1.417 -1.670 15.086 1.00 83.69 169 GLN A N 1
ATOM 1350 C CA . GLN A 1 169 ? 1.579 -1.226 16.472 1.00 83.69 169 GLN A CA 1
ATOM 1351 C C . GLN A 1 169 ? 1.151 0.231 16.659 1.00 83.69 169 GLN A C 1
ATOM 1353 O O . GLN A 1 169 ? 0.454 0.532 17.627 1.00 83.69 169 GLN A O 1
ATOM 1358 N N . LEU A 1 170 ? 1.516 1.118 15.733 1.00 86.69 170 LEU A N 1
ATOM 1359 C CA . LEU A 1 170 ? 1.110 2.519 15.746 1.00 86.69 170 LEU A CA 1
ATOM 1360 C C . LEU A 1 170 ? -0.416 2.642 15.675 1.00 86.69 170 LEU A C 1
ATOM 1362 O O . LEU A 1 170 ? -1.020 3.317 16.509 1.00 86.69 170 LEU A O 1
ATOM 1366 N N . TYR A 1 171 ? -1.045 1.942 14.730 1.00 86.12 171 TYR A N 1
ATOM 1367 C CA . TYR A 1 171 ? -2.494 1.967 14.549 1.00 86.12 171 TYR A CA 1
ATOM 1368 C C . TYR A 1 171 ? -3.242 1.462 15.791 1.00 86.12 171 TYR A C 1
ATOM 1370 O O . TYR A 1 171 ? -4.180 2.103 16.275 1.00 86.12 171 TYR A O 1
ATOM 1378 N N . ASN A 1 172 ? -2.803 0.332 16.349 1.00 82.88 172 ASN A N 1
ATOM 1379 C CA . ASN A 1 172 ? -3.402 -0.243 17.553 1.00 82.88 172 ASN A CA 1
ATOM 1380 C C . ASN A 1 172 ? -3.149 0.627 18.794 1.00 82.88 172 ASN A C 1
ATOM 1382 O O . ASN A 1 172 ? -4.044 0.789 19.628 1.00 82.88 172 ASN A O 1
ATOM 1386 N N . GLY A 1 173 ? -1.961 1.226 18.901 1.00 78.81 173 GLY A N 1
ATOM 1387 C CA . GLY A 1 173 ? -1.601 2.153 19.970 1.00 78.81 173 GLY A CA 1
ATOM 1388 C C . GLY A 1 173 ? -2.473 3.406 19.963 1.00 78.81 173 GLY A C 1
ATOM 1389 O O . GLY A 1 173 ? -3.003 3.781 21.007 1.00 78.81 173 GLY A O 1
ATOM 1390 N N . ILE A 1 174 ? -2.702 3.999 18.788 1.00 83.19 174 ILE A N 1
ATOM 1391 C CA . ILE A 1 174 ? -3.580 5.165 18.628 1.00 83.19 174 ILE A CA 1
ATO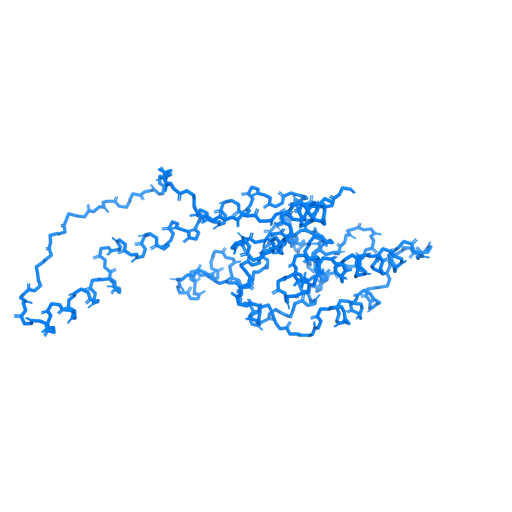M 1392 C C . ILE A 1 174 ? -5.024 4.812 18.974 1.00 83.19 174 ILE A C 1
ATOM 1394 O O . ILE A 1 174 ? -5.652 5.536 19.739 1.00 83.19 174 ILE A O 1
ATOM 1398 N N . ASN A 1 175 ? -5.549 3.687 18.487 1.00 78.75 175 ASN A N 1
ATOM 1399 C CA . ASN A 1 175 ? -6.901 3.260 18.856 1.00 78.75 175 ASN A CA 1
ATOM 1400 C C . ASN A 1 175 ? -7.054 3.062 20.363 1.00 78.75 175 ASN A C 1
ATOM 1402 O O . ASN A 1 175 ? -8.033 3.515 20.953 1.00 78.75 175 ASN A O 1
ATOM 1406 N N . THR A 1 176 ? -6.073 2.419 20.995 1.00 74.69 176 THR A N 1
ATOM 1407 C CA . THR A 1 176 ? -6.079 2.212 22.446 1.00 74.69 176 THR A CA 1
ATOM 1408 C C . THR A 1 176 ? -6.034 3.550 23.175 1.00 74.69 176 THR A C 1
ATOM 1410 O O . THR A 1 176 ? -6.816 3.768 24.100 1.00 74.69 176 THR A O 1
ATOM 1413 N N . TYR A 1 177 ? -5.176 4.471 22.735 1.00 76.62 177 TYR A N 1
ATOM 1414 C CA . TYR A 1 177 ? -5.085 5.816 23.291 1.00 76.62 177 TYR A CA 1
ATOM 1415 C C . TYR A 1 177 ? -6.403 6.578 23.154 1.00 76.62 177 TYR A C 1
ATOM 1417 O O . TYR A 1 177 ? -6.884 7.128 24.135 1.00 76.62 177 TYR A O 1
ATOM 1425 N N . LEU A 1 178 ? -7.031 6.557 21.978 1.00 73.94 178 LEU A N 1
ATOM 1426 C CA . LEU A 1 178 ? -8.293 7.249 21.732 1.00 73.94 178 LEU A CA 1
ATOM 1427 C C . LEU A 1 178 ? -9.440 6.674 22.553 1.00 73.94 178 LEU A C 1
ATOM 1429 O O . LEU A 1 178 ? -10.277 7.440 23.004 1.00 73.94 178 LEU A O 1
ATOM 1433 N N . VAL A 1 179 ? -9.494 5.358 22.772 1.00 71.94 179 VAL A N 1
ATOM 1434 C CA . VAL A 1 179 ? -10.540 4.718 23.593 1.00 71.94 179 VAL A CA 1
ATOM 1435 C C . VAL A 1 179 ? -10.307 4.943 25.089 1.00 71.94 179 VAL A C 1
ATOM 1437 O O . VAL A 1 179 ? -11.266 5.054 25.851 1.00 71.94 179 VAL A O 1
ATOM 1440 N N . THR A 1 180 ? -9.047 5.032 25.515 1.00 71.81 180 THR A N 1
ATOM 1441 C CA . THR A 1 180 ? -8.659 5.286 26.914 1.00 71.81 180 THR A CA 1
ATOM 1442 C C . THR A 1 180 ? -8.434 6.766 27.212 1.00 71.81 180 THR A C 1
ATOM 1444 O O . THR A 1 180 ? -8.057 7.118 28.334 1.00 71.81 180 THR A O 1
ATOM 1447 N N . ALA A 1 181 ? -8.674 7.635 26.225 1.00 69.50 181 ALA A N 1
ATOM 1448 C CA . ALA A 1 181 ? -8.433 9.057 26.335 1.00 69.50 181 ALA A CA 1
ATOM 1449 C C . ALA A 1 181 ? -9.232 9.618 27.505 1.00 69.50 181 ALA A C 1
ATOM 1451 O O . ALA A 1 181 ? -10.436 9.397 27.659 1.00 69.50 181 ALA A O 1
ATOM 1452 N N . THR A 1 182 ? -8.530 10.369 28.345 1.00 62.81 182 THR A N 1
ATOM 1453 C CA . THR A 1 182 ? -9.139 11.010 29.499 1.00 62.81 182 THR A CA 1
ATOM 1454 C C . THR A 1 182 ? -10.053 12.156 29.076 1.00 62.81 182 THR A C 1
ATOM 1456 O O . THR A 1 182 ? -10.836 12.613 29.892 1.00 62.81 182 THR A O 1
ATOM 1459 N N . GLU A 1 183 ? -10.015 12.617 27.826 1.00 65.38 183 GLU A N 1
ATOM 1460 C CA . GLU A 1 183 ? -10.862 13.689 27.296 1.00 65.38 183 GLU A CA 1
ATOM 1461 C C . GLU A 1 183 ? -11.338 13.365 25.871 1.00 65.38 183 GLU A C 1
ATOM 1463 O O . GLU A 1 183 ? -10.797 12.478 25.211 1.00 65.38 183 GLU A O 1
ATOM 1468 N N . GLY A 1 184 ? -12.373 14.067 25.401 1.00 73.00 184 GLY A N 1
ATOM 1469 C CA . GLY A 1 184 ? -12.929 13.909 24.054 1.00 73.00 184 GLY A CA 1
ATOM 1470 C C . GLY A 1 184 ? -13.982 12.803 23.921 1.00 73.00 184 GLY A C 1
ATOM 1471 O O . GLY A 1 184 ? -14.712 12.484 24.864 1.00 73.00 184 GLY A O 1
ATOM 1472 N N . ALA A 1 185 ? -14.057 12.205 22.727 1.00 69.88 185 ALA A N 1
ATOM 1473 C CA . ALA A 1 185 ? -15.163 11.344 22.302 1.00 69.88 185 ALA A CA 1
ATOM 1474 C C . ALA A 1 185 ? -15.552 10.203 23.276 1.00 69.88 185 ALA A C 1
ATOM 1476 O O . ALA A 1 185 ? -16.754 9.962 23.424 1.00 69.88 185 ALA A O 1
ATOM 1477 N N . PRO A 1 186 ? -14.632 9.494 23.966 1.00 71.62 186 PRO A N 1
ATOM 1478 C CA . PRO A 1 186 ? -15.015 8.460 24.936 1.00 71.62 186 PRO A CA 1
ATOM 1479 C C . PRO A 1 186 ? -15.749 9.022 26.155 1.00 71.62 186 PRO A C 1
ATOM 1481 O O . PRO A 1 186 ? -16.719 8.428 26.636 1.00 71.62 186 PRO A O 1
ATOM 1484 N N . VAL A 1 187 ? -15.313 10.186 26.642 1.00 76.75 187 VAL A N 1
ATOM 1485 C CA . VAL A 1 187 ? -15.932 10.877 27.778 1.00 76.75 187 VAL A CA 1
ATOM 1486 C C . VAL A 1 187 ? -17.286 11.435 27.374 1.00 76.75 187 VAL A C 1
ATOM 1488 O O . VAL A 1 187 ? -18.248 11.281 28.124 1.00 76.75 187 VAL A O 1
ATOM 1491 N N . ASP A 1 188 ? -17.388 12.014 26.179 1.00 78.44 188 ASP A N 1
ATOM 1492 C CA . ASP A 1 188 ? -18.646 12.563 25.671 1.00 78.44 188 ASP A CA 1
ATOM 1493 C C . ASP A 1 188 ? -19.690 11.468 25.440 1.00 78.44 188 ASP A C 1
ATOM 1495 O O . ASP A 1 188 ? -20.852 11.635 25.823 1.00 78.44 188 ASP A O 1
ATOM 1499 N N . ARG A 1 189 ? -19.283 10.307 24.903 1.00 78.62 189 ARG A N 1
ATOM 1500 C CA . ARG A 1 189 ? -20.160 9.128 24.787 1.00 78.62 189 ARG A CA 1
ATOM 1501 C C . ARG A 1 189 ? -20.600 8.619 26.154 1.00 78.62 189 ARG A C 1
ATOM 1503 O O . ARG A 1 189 ? -21.790 8.397 26.355 1.00 78.62 189 ARG A O 1
ATOM 1510 N N . SER A 1 190 ? -19.670 8.474 27.098 1.00 78.75 190 SER A N 1
ATOM 1511 C CA . SER A 1 190 ? -19.979 7.991 28.452 1.00 78.75 190 SER A CA 1
ATOM 1512 C C . SER A 1 190 ? -20.919 8.948 29.193 1.00 78.75 190 SER A C 1
ATOM 1514 O O . SER A 1 190 ? -21.901 8.513 29.788 1.00 78.75 190 SER A O 1
ATOM 1516 N N . ARG A 1 191 ? -20.684 10.262 29.086 1.00 81.12 191 ARG A N 1
ATOM 1517 C CA . ARG A 1 191 ? -21.561 11.306 29.631 1.00 81.12 191 ARG A CA 1
ATOM 1518 C C . ARG A 1 191 ? -22.946 11.267 28.986 1.00 81.12 191 ARG A C 1
ATOM 1520 O O . ARG A 1 191 ? -23.944 11.320 29.699 1.00 81.12 191 ARG A O 1
ATOM 1527 N N . SER A 1 192 ? -23.015 11.154 27.660 1.00 85.06 192 SER A N 1
ATOM 1528 C CA . SER A 1 192 ? -24.285 11.069 26.924 1.00 85.06 192 SER A CA 1
ATOM 1529 C C . SER A 1 192 ? -25.078 9.819 27.304 1.00 85.06 192 SER A C 1
ATOM 1531 O O . SER A 1 192 ? -26.294 9.887 27.484 1.00 85.06 192 SER A O 1
ATOM 1533 N N . TRP A 1 193 ? -24.394 8.690 27.500 1.00 83.56 193 TRP A N 1
ATOM 1534 C CA . TRP A 1 193 ? -25.008 7.458 27.980 1.00 83.56 193 TRP A CA 1
ATOM 1535 C C . TRP A 1 193 ? -25.550 7.608 29.404 1.00 83.56 193 TRP A C 1
ATOM 1537 O O . TRP A 1 193 ? -26.722 7.314 29.625 1.00 83.56 193 TRP A O 1
ATOM 1547 N N . CYS A 1 194 ? -24.762 8.156 30.338 1.00 84.88 194 CYS A N 1
ATOM 1548 C CA . CYS A 1 194 ? -25.215 8.443 31.703 1.00 84.88 194 CYS A CA 1
ATOM 1549 C C . CYS A 1 194 ? -26.444 9.366 31.727 1.00 84.88 194 CYS A C 1
ATOM 1551 O O . CYS A 1 194 ? -27.420 9.071 32.416 1.00 84.88 194 CYS A O 1
ATOM 1553 N N . ASN A 1 195 ? -26.443 10.421 30.906 1.00 86.62 195 ASN A N 1
ATOM 1554 C CA . ASN A 1 195 ? -27.597 11.307 30.744 1.00 86.62 195 ASN A CA 1
ATOM 1555 C C . ASN A 1 195 ? -28.831 10.563 30.207 1.00 86.62 195 ASN A C 1
ATOM 1557 O O . ASN A 1 195 ? -29.941 10.822 30.663 1.00 86.62 195 ASN A O 1
ATOM 1561 N N . THR A 1 196 ? -28.648 9.622 29.274 1.00 88.69 196 THR A N 1
ATOM 1562 C CA . THR A 1 196 ? -29.748 8.834 28.683 1.00 88.69 196 THR A CA 1
ATOM 1563 C C . THR A 1 196 ? -30.425 7.935 29.716 1.00 88.69 196 THR A C 1
ATOM 1565 O O . THR A 1 196 ? -31.642 7.786 29.702 1.00 88.69 196 THR A O 1
ATOM 1568 N N . ILE A 1 197 ? -29.651 7.359 30.637 1.00 91.00 197 ILE A N 1
ATOM 1569 C CA . ILE A 1 197 ? -30.172 6.496 31.709 1.00 91.00 197 ILE A CA 1
ATOM 1570 C C . ILE A 1 197 ? -30.510 7.275 32.993 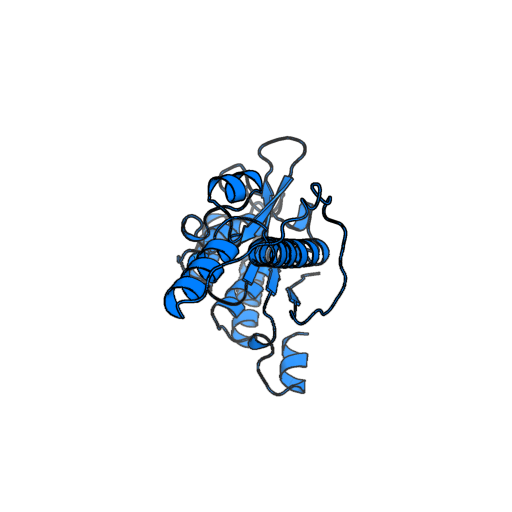1.00 91.00 197 ILE A C 1
ATOM 1572 O O . ILE A 1 197 ? -30.832 6.667 34.011 1.00 91.00 197 ILE A O 1
ATOM 1576 N N . GLY A 1 198 ? -30.441 8.613 32.958 1.00 87.88 198 GLY A N 1
ATOM 1577 C CA . GLY A 1 198 ? -30.788 9.490 34.078 1.00 87.88 198 GLY A CA 1
ATOM 1578 C C . GLY A 1 198 ? -29.849 9.392 35.283 1.00 87.88 198 GLY A C 1
ATOM 1579 O O . GLY A 1 198 ? -30.242 9.773 36.385 1.00 87.88 198 GLY A O 1
ATOM 1580 N N . VAL A 1 199 ? -28.626 8.878 35.105 1.00 89.69 199 VAL A N 1
ATOM 1581 C CA . VAL A 1 199 ? -27.646 8.757 36.193 1.00 89.69 199 VAL A CA 1
ATOM 1582 C C . VAL A 1 199 ? -26.620 9.891 36.140 1.00 89.69 199 VAL A C 1
ATOM 1584 O O . VAL A 1 199 ? -26.158 10.264 35.058 1.00 89.69 199 VAL A O 1
ATOM 1587 N N . PRO A 1 200 ? -26.215 10.441 37.295 1.00 78.88 200 PRO A N 1
ATOM 1588 C CA . PRO A 1 200 ? -25.158 11.441 37.350 1.00 78.88 200 PRO A CA 1
ATOM 1589 C C . PRO A 1 200 ? -23.821 10.857 36.872 1.00 78.88 200 PRO A C 1
ATOM 1591 O O . PRO A 1 200 ? -23.375 9.804 37.330 1.00 78.88 200 PRO A O 1
ATOM 1594 N N . PHE A 1 201 ? -23.165 11.565 35.953 1.00 80.25 201 PHE A N 1
ATOM 1595 C CA . PHE A 1 201 ? -21.833 11.216 35.471 1.00 80.25 201 PHE A CA 1
ATOM 1596 C C . PHE A 1 201 ? -20.769 11.739 36.444 1.00 80.25 201 PHE A C 1
ATOM 1598 O O . PHE A 1 201 ? -20.557 12.947 36.553 1.00 80.25 201 PHE A O 1
ATOM 1605 N N . PHE A 1 202 ? -20.075 10.830 37.127 1.00 75.62 202 PHE A N 1
ATOM 1606 C CA . PHE A 1 202 ? -18.929 11.156 37.975 1.00 75.62 202 PHE A CA 1
ATOM 1607 C C . PHE A 1 202 ? -17.636 10.680 37.318 1.00 75.62 202 PHE A C 1
ATOM 1609 O O . PHE A 1 202 ? -17.557 9.556 36.827 1.00 75.62 202 PHE A O 1
ATOM 1616 N N . ARG A 1 203 ? -16.605 11.529 37.333 1.00 64.56 203 ARG A N 1
ATOM 1617 C CA . ARG A 1 203 ? -15.292 11.215 36.762 1.00 64.56 203 ARG A CA 1
ATOM 1618 C C . ARG A 1 203 ? -14.204 11.381 37.815 1.00 64.56 203 ARG A C 1
ATOM 1620 O O . ARG A 1 203 ? -13.997 12.476 38.330 1.00 64.56 203 ARG A O 1
ATOM 1627 N N . LEU A 1 204 ? -13.470 10.305 38.078 1.00 57.34 204 LEU A N 1
ATOM 1628 C CA . LEU A 1 204 ? -12.242 10.328 38.869 1.00 57.34 204 LEU A CA 1
ATOM 1629 C C . LEU A 1 204 ? -11.068 10.488 37.899 1.00 57.34 204 LEU A C 1
ATOM 1631 O O . LEU A 1 204 ? -10.747 9.566 37.156 1.00 57.34 204 LEU A O 1
ATOM 1635 N N . SER A 1 205 ? -10.461 11.674 37.858 1.00 53.91 205 SER A N 1
ATOM 1636 C CA . SER A 1 205 ? -9.301 11.937 36.997 1.00 53.91 205 SER A CA 1
ATOM 1637 C C . SER A 1 205 ? -8.061 12.104 37.858 1.00 53.91 205 SER A C 1
ATOM 1639 O O . SER A 1 205 ? -7.846 13.176 38.415 1.00 53.91 205 SER A O 1
ATOM 1641 N N . ALA A 1 206 ? -7.224 11.075 37.949 1.00 45.81 206 ALA A N 1
ATOM 1642 C CA . ALA A 1 206 ? -5.813 11.319 38.213 1.00 45.81 206 ALA A CA 1
ATOM 1643 C C . ALA A 1 206 ? -5.181 11.727 36.870 1.00 45.81 206 ALA A C 1
ATOM 1645 O O . ALA A 1 206 ? -5.365 10.997 35.891 1.00 45.81 206 ALA A O 1
ATOM 1646 N N . PRO A 1 207 ? -4.491 12.876 36.756 1.00 41.09 207 PRO A N 1
ATOM 1647 C CA . PRO A 1 207 ? -3.758 13.191 35.541 1.00 41.09 207 PRO A CA 1
ATOM 1648 C C . PRO A 1 207 ? -2.674 12.127 35.354 1.00 41.09 207 PRO A C 1
ATOM 1650 O O . PRO A 1 207 ? -1.683 12.096 36.083 1.00 41.09 207 PRO A O 1
ATOM 1653 N N . LEU A 1 208 ? -2.862 11.235 34.382 1.00 46.47 208 LEU A N 1
ATOM 1654 C CA . LEU A 1 208 ? -1.773 10.414 33.873 1.00 46.47 208 LEU A CA 1
ATOM 1655 C C . LEU A 1 208 ? -0.816 11.378 33.169 1.00 46.47 208 LEU A C 1
ATOM 1657 O O . LEU A 1 208 ? -1.062 11.817 32.047 1.00 46.47 208 LEU A O 1
ATOM 1661 N N . HIS A 1 209 ? 0.232 11.788 33.884 1.00 39.31 209 HIS A N 1
ATOM 1662 C CA . HIS A 1 209 ? 1.326 12.592 33.352 1.00 39.31 209 HIS A CA 1
ATOM 1663 C C . HIS A 1 209 ? 1.779 11.962 32.037 1.00 39.31 209 HIS A C 1
ATOM 1665 O O . HIS A 1 209 ? 2.160 10.800 32.083 1.00 39.31 209 HIS A O 1
ATOM 1671 N N . LYS A 1 210 ? 1.700 12.700 30.913 1.00 39.62 210 LYS A N 1
ATOM 1672 C CA . LYS A 1 210 ? 2.087 12.294 29.542 1.00 39.62 210 LYS A CA 1
ATOM 1673 C C . LYS A 1 210 ? 3.043 11.094 29.540 1.00 39.62 210 LYS A C 1
ATOM 1675 O O . LYS A 1 210 ? 4.263 11.263 29.570 1.00 39.62 210 LYS A O 1
ATOM 1680 N N . VAL A 1 211 ? 2.486 9.882 29.547 1.00 36.72 211 VAL A N 1
ATOM 1681 C CA . VAL A 1 211 ? 3.289 8.663 29.559 1.00 36.72 211 VAL A CA 1
ATOM 1682 C C . VAL A 1 211 ? 3.717 8.453 28.121 1.00 36.72 211 VAL A C 1
ATOM 1684 O O . VAL A 1 211 ? 2.940 8.044 27.265 1.00 36.72 211 VAL A O 1
ATOM 1687 N N . ARG A 1 212 ? 4.966 8.844 27.874 1.00 37.31 212 ARG A N 1
ATOM 1688 C CA . ARG A 1 212 ? 5.830 8.412 26.778 1.00 37.31 212 ARG A CA 1
ATOM 1689 C C . ARG A 1 212 ? 5.428 6.997 26.346 1.00 37.31 212 ARG A C 1
ATOM 1691 O O . ARG A 1 212 ? 5.488 6.104 27.186 1.00 37.31 212 ARG A O 1
ATOM 1698 N N . LEU A 1 213 ? 5.009 6.837 25.083 1.00 35.72 213 LEU A N 1
ATOM 1699 C CA . LEU A 1 213 ? 4.703 5.559 24.427 1.00 35.72 213 LEU A CA 1
ATOM 1700 C C . LEU A 1 213 ? 5.697 4.484 24.886 1.00 35.72 213 LEU A C 1
ATOM 1702 O O . LEU A 1 213 ? 6.834 4.428 24.421 1.00 35.72 213 LEU A O 1
ATOM 1706 N N . LEU A 1 214 ? 5.278 3.672 25.849 1.00 33.62 214 LEU A N 1
ATOM 1707 C CA . LEU A 1 214 ? 6.009 2.512 26.318 1.00 33.62 214 LEU A CA 1
ATOM 1708 C C . LEU A 1 214 ? 5.174 1.314 25.909 1.00 33.62 214 LEU A C 1
ATOM 1710 O O . LEU A 1 214 ? 4.050 1.141 26.371 1.00 33.62 214 LEU A O 1
ATOM 1714 N N . LEU A 1 215 ? 5.758 0.573 24.968 1.00 42.59 215 LEU A N 1
ATOM 1715 C CA . LEU A 1 215 ? 5.456 -0.793 24.565 1.00 42.59 215 LEU A CA 1
ATOM 1716 C C . LEU A 1 215 ? 4.628 -1.546 25.612 1.00 42.59 215 LEU A C 1
ATOM 1718 O O . LEU A 1 215 ? 5.132 -1.889 26.680 1.00 42.59 215 LEU A O 1
ATOM 1722 N N . ILE A 1 216 ? 3.376 -1.845 25.275 1.00 32.66 216 ILE A N 1
ATOM 1723 C CA . ILE A 1 216 ? 2.612 -2.883 25.960 1.00 32.66 216 ILE A CA 1
ATOM 1724 C C . ILE A 1 216 ? 2.342 -3.974 24.931 1.00 32.66 216 ILE A C 1
ATOM 1726 O O . ILE A 1 216 ? 1.431 -3.889 24.111 1.00 32.66 216 ILE A O 1
ATOM 1730 N N . GLU A 1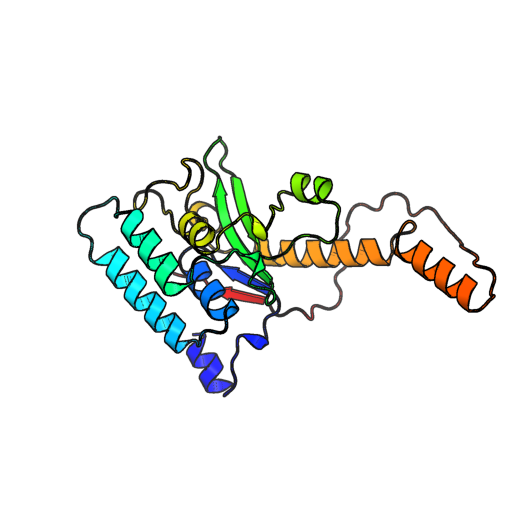 217 ? 3.185 -5.004 24.984 1.00 43.03 217 GLU A N 1
ATOM 1731 C CA . GLU A 1 217 ? 2.828 -6.344 24.538 1.00 43.03 217 GLU A CA 1
ATOM 1732 C C . GLU A 1 217 ? 1.548 -6.776 25.263 1.00 43.03 217 GLU A C 1
ATOM 1734 O O . GLU A 1 217 ? 1.538 -6.850 26.495 1.00 43.03 217 GLU A O 1
ATOM 1739 N N . LYS A 1 218 ? 0.483 -7.084 24.511 1.00 33.31 218 LYS A N 1
ATOM 1740 C CA . LYS A 1 218 ? -0.405 -8.233 24.765 1.00 33.31 218 LYS A CA 1
ATOM 1741 C C . LYS A 1 218 ? -1.473 -8.378 23.676 1.00 33.31 218 LYS A C 1
ATOM 1743 O O . LYS A 1 218 ? -2.224 -7.454 23.400 1.00 33.31 218 LYS A O 1
ATOM 1748 N N . HIS A 1 219 ? -1.530 -9.602 23.146 1.00 34.03 219 HIS A N 1
ATOM 1749 C CA . HIS A 1 219 ? -2.497 -10.168 22.200 1.00 34.03 219 HIS A CA 1
ATOM 1750 C C . HIS A 1 219 ? -2.474 -9.614 20.767 1.00 34.03 219 HIS A C 1
ATOM 1752 O O . HIS A 1 219 ? -3.251 -8.752 20.376 1.00 34.03 219 HIS A O 1
ATOM 1758 N N . PHE A 1 220 ? -1.598 -10.212 19.953 1.00 37.34 220 PHE A N 1
ATOM 1759 C CA . PHE A 1 220 ? -1.690 -10.172 18.496 1.00 37.34 220 PHE A CA 1
ATOM 1760 C C . PHE A 1 220 ? -2.865 -11.046 18.037 1.00 37.34 220 PHE A C 1
ATOM 1762 O O . PHE A 1 220 ? -2.865 -12.255 18.261 1.00 37.34 220 PHE A O 1
ATOM 1769 N N . SER A 1 221 ? -3.855 -10.442 17.385 1.00 36.22 221 SER A N 1
ATOM 1770 C CA . SER A 1 221 ? -4.882 -11.164 16.615 1.00 36.22 221 SER A CA 1
ATOM 1771 C C . SER A 1 221 ? -4.974 -10.659 15.173 1.00 36.22 221 SER A C 1
ATOM 1773 O O . SER A 1 221 ? -5.934 -10.967 14.487 1.00 36.22 221 SER A O 1
ATOM 1775 N N . SER A 1 222 ? -3.985 -9.882 14.719 1.00 38.78 222 SER A N 1
ATOM 1776 C CA . SER A 1 222 ? -3.909 -9.375 13.348 1.00 38.78 222 SER A CA 1
ATOM 1777 C C . SER A 1 222 ? -2.967 -10.247 12.529 1.00 38.78 222 SER A C 1
ATOM 1779 O O . SER A 1 222 ? -1.782 -10.354 12.858 1.00 38.78 222 SER A O 1
ATOM 1781 N N . CYS A 1 223 ? -3.484 -10.857 11.469 1.00 36.94 223 CYS A N 1
ATOM 1782 C CA . CYS A 1 223 ? -2.681 -11.653 10.549 1.00 36.94 223 CYS A CA 1
ATOM 1783 C C . CYS A 1 223 ? -2.091 -10.749 9.458 1.00 36.94 223 CYS A C 1
ATOM 1785 O O . CYS A 1 223 ? -2.788 -9.941 8.843 1.00 36.94 223 CYS A O 1
ATOM 1787 N N . VAL A 1 224 ? -0.782 -10.881 9.234 1.00 49.94 224 VAL A N 1
ATOM 1788 C CA . VAL A 1 224 ? 0.004 -10.036 8.327 1.00 49.94 224 VAL A CA 1
ATOM 1789 C C . VAL A 1 224 ? 0.459 -10.846 7.113 1.00 49.94 224 VAL A C 1
ATOM 1791 O O . VAL A 1 224 ? 1.159 -11.846 7.276 1.00 49.94 224 VAL A O 1
ATOM 1794 N N . LEU A 1 225 ? 0.104 -10.403 5.903 1.00 46.44 225 LEU A N 1
ATOM 1795 C CA . LEU A 1 225 ? 0.616 -10.982 4.658 1.00 46.44 225 LEU A CA 1
ATOM 1796 C C . LEU A 1 225 ? 1.699 -10.095 4.065 1.00 46.44 225 LEU A C 1
ATOM 1798 O O . LEU A 1 225 ? 1.469 -8.942 3.698 1.00 46.44 225 LEU A O 1
ATOM 1802 N N . LEU A 1 226 ? 2.879 -10.679 3.908 1.00 48.62 226 LEU A N 1
ATOM 1803 C CA . LEU A 1 226 ? 3.978 -10.067 3.187 1.00 48.62 226 LEU A CA 1
ATOM 1804 C C . LEU A 1 226 ? 4.114 -10.718 1.817 1.00 48.62 226 LEU A C 1
ATOM 1806 O O . LEU A 1 226 ? 4.258 -11.939 1.714 1.00 48.62 226 LEU A O 1
ATOM 1810 N N . ILE A 1 227 ? 4.164 -9.898 0.773 1.00 53.75 227 ILE A N 1
ATOM 1811 C CA . ILE A 1 227 ? 4.532 -10.373 -0.559 1.00 53.75 227 ILE A CA 1
ATOM 1812 C C . ILE A 1 227 ? 5.888 -9.779 -0.910 1.00 53.75 227 ILE A C 1
ATOM 1814 O O . ILE A 1 227 ? 6.011 -8.610 -1.272 1.00 53.75 227 ILE A O 1
ATOM 1818 N N . ARG A 1 228 ? 6.921 -10.610 -0.755 1.00 35.44 228 ARG A N 1
ATOM 1819 C CA . ARG A 1 228 ? 8.305 -10.291 -1.100 1.00 35.44 228 ARG A CA 1
ATOM 1820 C C . ARG A 1 228 ? 8.676 -10.944 -2.426 1.00 35.44 228 ARG A C 1
ATOM 1822 O O . ARG A 1 228 ? 8.259 -12.068 -2.700 1.00 35.44 228 ARG A O 1
ATOM 1829 N N . TRP A 1 229 ? 9.507 -10.259 -3.203 1.00 33.72 229 TRP A N 1
ATOM 1830 C CA . TRP A 1 229 ? 10.209 -10.852 -4.335 1.00 33.72 229 TRP A CA 1
ATOM 1831 C C . TRP A 1 229 ? 11.712 -10.971 -4.033 1.00 33.72 229 TRP A C 1
ATOM 1833 O O . TRP A 1 229 ? 12.270 -10.135 -3.318 1.00 33.72 229 TRP A O 1
ATOM 1843 N N . HIS A 1 230 ? 12.326 -12.044 -4.532 1.00 30.38 230 HIS A N 1
ATOM 1844 C CA . HIS A 1 230 ? 13.758 -12.342 -4.490 1.00 30.38 230 HIS A CA 1
ATOM 1845 C C . HIS A 1 230 ? 14.276 -12.467 -5.917 1.00 30.38 230 HIS A C 1
ATOM 1847 O O . HIS A 1 230 ? 13.538 -13.068 -6.734 1.00 30.38 230 HIS A O 1
#

InterPro domains:
  IPR002641 Patatin-like phospholipase domain [PF01734] (7-164)
  IPR002641 Patatin-like phospholipase domain [PS51635] (1-165)
  IPR016035 Acyl transferase/acyl hydrolase/lysophospholipase [SSF52151] (2-184)
  IPR047148 85/88 kDa calcium-independent phospholipase A2 [PTHR24139] (1-172)

Radius of gyration: 21.13 Å; chains: 1; bounding box: 50×45×64 Å

Secondary structure (DSSP, 8-state):
-HHHHHHHHTS-SGGG-SEEEE-THHHHHHHHHHTT--HHHHHHHHHHHHHHHHS--SSSP-HHHHHHHHHHHH-S-BGGG--SSEEEEEEEE-SSSS-EEEEEES---SS-HHHHHHTT---TTTSBHHHHHHHHT--TTTSPPBTTTEEEGGGT-S-THHHHHHHHHHHHHHHHHHHH-SSSHHHHHHHHHHHHTT-------------------------EEEE---

pLDDT: mean 77.93, std 15.81, range [30.38, 92.88]